Protein AF-A0AAN9C8C0-F1 (afdb_monomer)

Radius of gyration: 36.4 Å; Cα contacts (8 Å, |Δi|>4): 124; chains: 1; bounding box: 94×100×74 Å

Solvent-accessible surface area (backbone atoms only — not comparable to full-atom values): 17270 Å² total; per-residue (Å²): 140,75,78,68,64,61,56,54,54,48,47,64,54,40,58,66,45,41,55,54,50,49,50,50,50,52,45,53,46,45,54,61,72,62,58,72,71,83,71,73,59,52,40,58,89,50,29,62,59,52,52,49,47,66,55,47,50,58,24,52,51,46,25,51,51,45,53,69,66,37,66,63,60,59,50,56,80,75,48,92,83,69,59,71,70,59,53,52,52,54,51,51,51,51,48,51,54,18,47,52,58,18,49,50,50,53,33,50,52,25,53,71,4,59,62,51,25,47,64,70,59,57,48,81,89,50,59,45,76,71,29,67,86,62,34,90,79,65,50,77,67,53,52,50,52,48,51,52,39,23,52,52,24,31,54,52,21,54,53,49,53,51,49,54,50,52,51,51,52,51,51,53,48,51,48,53,69,77,63,67,49,72,63,64,52,52,50,47,50,54,47,46,53,53,47,52,54,49,49,51,52,51,51,50,50,55,50,52,52,52,49,50,54,54,50,48,53,52,51,51,54,51,51,56,53,49,52,57,51,58,58,52,54,54,54,57,56,57,58,54,61,70,64,60,80,76,70,94,80,90,85,80,91,84,89,82,81,89,82,90,81,91,81,82,88,76,82,74,79,84,84,72,81,82,82,83,80,87,76,86,78,83,82,80,84,80,85,82,88,80,132

Mean predicted aligned error: 14.3 Å

Sequence (291 aa):
MPSYITIDYLKELFVPAGSAFVAFLLWIIFQYVFKLDFQCPCDPGKNTRVCVVYMICPAISLFIVVMIADKHIRRIFCSNGTGIKCKRMILLMAIIKALSVACLWTIAVLTDGDWYACLKTTNYSLPPYEQSFCKMIKTPAEEADIRTKKSLSRDFAILFLFGVSVIWTFFSAIRQYHCMRPLVYQYNKILLEKTDLYITKELKKLAEDKAKTRGQEQIDNVKLFLEKHIDGETQQQSEGVQAASHHANPEQLDPSSDTISLENFGETADDRPLLDTHTKKKKKKKTMTFI

Nearest PDB structures (foldseek):
  8rmm-assembly1_C  TM=7.265E-01  e=5.614E-05  Homo sapiens

InterPro domains:
  IPR029569 Calcium homeostasis modulator family [P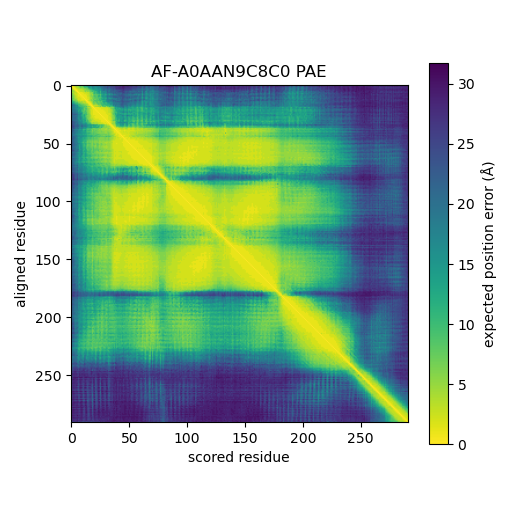F14798] (31-208)
  IPR029569 Calcium homeostasis modulator family [PTHR32261] (35-240)

Foldseek 3Di:
DPVPVVVVVVVVVCVVVVVVVVVVVVVVCCCVVVVPPPDQQLALVCRVVSLCCQLVVVLVVQLVVLLVPDPVNVCLVVDPPDDPVVSVLSVVLSNLVSNLRSLVSNLVVLQQLLSQLSVVQRDNVDGSQPRLSNPPDHDPVSVVVSVVSSVVSNVVSVVSNVVSVVVNVVSVVVCCVPVPPPVVVVVVVVVVVVVVVVVVVVVVVVVVVVVVVVVVVVVVVVVVVVVVVVVVVVVVVVVVVVVPPPDDDDDDDDDDDDDDDPDDPDDDDDPDDDPDDDDDDDDDDDDDDDD

Structure (mmCIF, N/CA/C/O backbone):
data_AF-A0AAN9C8C0-F1
#
_entry.id   AF-A0AAN9C8C0-F1
#
loop_
_atom_site.group_PDB
_atom_site.id
_atom_site.type_symbol
_atom_site.label_atom_id
_atom_site.label_alt_id
_atom_site.label_comp_id
_atom_site.label_asym_id
_atom_site.label_entity_id
_atom_site.label_seq_id
_atom_site.pdbx_PDB_ins_code
_atom_site.Cartn_x
_atom_site.Cartn_y
_atom_site.Cartn_z
_atom_site.occupancy
_atom_site.B_iso_or_equiv
_atom_site.auth_seq_id
_atom_site.auth_comp_id
_atom_site.auth_asym_id
_atom_site.auth_atom_id
_atom_site.pdbx_PDB_model_num
ATOM 1 N N . MET A 1 1 ? 15.819 -17.331 39.468 1.00 54.72 1 MET A N 1
ATOM 2 C CA . MET A 1 1 ? 14.663 -16.544 38.983 1.00 54.72 1 MET A CA 1
ATOM 3 C C . MET A 1 1 ? 15.175 -15.226 38.407 1.00 54.72 1 MET A C 1
ATOM 5 O O . MET A 1 1 ? 15.628 -14.403 39.189 1.00 54.72 1 MET A O 1
ATOM 9 N N . PRO A 1 2 ? 15.280 -15.100 37.068 1.00 52.72 2 PRO A N 1
ATOM 10 C CA . PRO A 1 2 ? 14.774 -13.894 36.388 1.00 52.72 2 PRO A CA 1
ATOM 11 C C . PRO A 1 2 ? 14.270 -14.145 34.941 1.00 52.72 2 PRO A C 1
ATOM 13 O O . PRO A 1 2 ? 14.328 -13.256 34.100 1.00 52.72 2 PRO A O 1
ATOM 16 N N . SER A 1 3 ? 13.774 -15.342 34.612 1.00 50.44 3 SER A N 1
ATOM 17 C CA . SER A 1 3 ? 13.438 -15.708 33.219 1.00 50.44 3 SER A CA 1
ATOM 18 C C . SER A 1 3 ? 12.091 -15.175 32.703 1.00 50.44 3 SER A C 1
ATOM 20 O O . SER A 1 3 ? 11.825 -15.256 31.509 1.00 50.44 3 SER A O 1
ATOM 22 N N . TYR A 1 4 ? 11.229 -14.644 33.577 1.00 49.59 4 TYR A N 1
ATOM 23 C CA . TYR A 1 4 ? 9.891 -14.168 33.190 1.00 49.59 4 TYR A CA 1
ATOM 24 C C . TYR A 1 4 ? 9.881 -12.716 32.695 1.00 49.59 4 TYR A C 1
ATOM 26 O O . TYR A 1 4 ? 9.023 -12.350 31.900 1.00 49.59 4 TYR A O 1
ATOM 34 N N . ILE A 1 5 ? 10.864 -11.900 33.091 1.00 53.53 5 ILE A N 1
ATOM 35 C CA . ILE A 1 5 ? 10.899 -10.474 32.733 1.00 53.53 5 ILE A CA 1
ATOM 36 C C . ILE A 1 5 ? 11.230 -10.297 31.241 1.00 53.53 5 ILE A C 1
ATOM 38 O O . ILE A 1 5 ? 10.642 -9.456 30.572 1.00 53.53 5 ILE A O 1
ATOM 42 N N . THR A 1 6 ? 12.109 -11.123 30.671 1.00 53.47 6 THR A N 1
ATOM 43 C CA . THR A 1 6 ? 12.536 -10.995 29.266 1.00 53.47 6 THR A CA 1
ATOM 44 C C . THR A 1 6 ? 11.453 -11.362 28.248 1.00 53.47 6 THR A C 1
ATOM 46 O O . THR A 1 6 ? 11.430 -10.775 27.167 1.00 53.47 6 THR A O 1
ATOM 49 N N . ILE A 1 7 ? 10.531 -12.275 28.575 1.00 55.78 7 ILE A N 1
ATOM 50 C CA . ILE A 1 7 ? 9.457 -12.702 27.657 1.00 55.78 7 ILE A CA 1
ATOM 51 C C . ILE A 1 7 ? 8.377 -11.621 27.512 1.00 55.78 7 ILE A C 1
ATOM 53 O O . ILE A 1 7 ? 7.872 -11.412 26.407 1.00 55.78 7 ILE A O 1
ATOM 57 N N . ASP A 1 8 ? 8.058 -10.896 28.585 1.00 55.25 8 ASP A N 1
ATOM 58 C CA . ASP A 1 8 ? 7.067 -9.816 28.534 1.00 55.25 8 ASP A CA 1
ATOM 59 C C . ASP A 1 8 ? 7.590 -8.592 27.767 1.00 55.25 8 ASP A C 1
ATOM 61 O O . ASP A 1 8 ? 6.852 -8.018 26.965 1.00 55.25 8 ASP A O 1
ATOM 65 N N . TYR A 1 9 ? 8.884 -8.265 27.886 1.00 52.22 9 TYR A N 1
ATOM 66 C CA . TYR A 1 9 ? 9.517 -7.245 27.037 1.00 52.22 9 TYR A CA 1
ATOM 67 C C . TYR A 1 9 ? 9.561 -7.659 25.563 1.00 52.22 9 TYR A C 1
ATOM 69 O O . TYR A 1 9 ? 9.321 -6.831 24.684 1.00 52.22 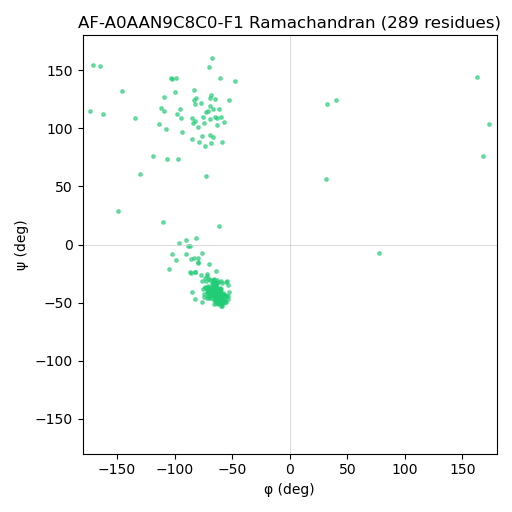9 TYR A O 1
ATOM 77 N N . LEU A 1 10 ? 9.822 -8.940 25.274 1.00 46.50 10 LEU A N 1
ATOM 78 C CA . LEU A 1 10 ? 9.765 -9.448 23.904 1.00 46.50 10 LEU A CA 1
ATOM 79 C C . LEU A 1 10 ? 8.346 -9.327 23.340 1.00 46.50 10 LEU A C 1
ATOM 81 O O . LEU A 1 10 ? 8.180 -8.818 22.238 1.00 46.50 10 LEU A O 1
ATOM 85 N N . LYS A 1 11 ? 7.310 -9.706 24.095 1.00 50.91 11 LYS A N 1
ATOM 86 C CA . LYS A 1 11 ? 5.914 -9.520 23.670 1.00 50.91 11 LYS A CA 1
ATOM 87 C C . LYS A 1 11 ? 5.562 -8.048 23.463 1.00 50.91 11 LYS A C 1
ATOM 89 O O . LYS A 1 11 ? 4.934 -7.743 22.457 1.00 50.91 11 LYS A O 1
ATOM 94 N N . GLU A 1 12 ? 5.998 -7.129 24.321 1.00 53.19 12 GLU A N 1
ATOM 95 C CA . GLU A 1 12 ? 5.763 -5.692 24.105 1.00 53.19 12 GLU A CA 1
ATOM 96 C C . GLU A 1 12 ? 6.506 -5.123 22.886 1.00 53.19 12 GLU A C 1
ATOM 98 O O . GLU A 1 12 ? 5.980 -4.224 22.231 1.00 53.19 12 GLU A O 1
ATOM 103 N N . LEU A 1 13 ? 7.677 -5.657 22.515 1.00 51.12 13 LEU A N 1
ATOM 104 C CA . LEU A 1 13 ? 8.332 -5.312 21.244 1.00 51.12 13 LEU A CA 1
ATOM 105 C C . LEU A 1 13 ? 7.626 -5.950 20.036 1.00 51.12 13 LEU A C 1
ATOM 107 O O . LEU A 1 13 ? 7.504 -5.321 18.981 1.00 51.12 13 LEU A O 1
ATOM 111 N N . PHE A 1 14 ? 7.133 -7.180 20.188 1.00 46.28 14 PHE A N 1
ATOM 112 C CA . PHE A 1 14 ? 6.454 -7.941 19.140 1.00 46.28 14 PHE A CA 1
ATOM 113 C C . PHE A 1 14 ? 4.971 -7.605 18.980 1.00 46.28 14 PHE A C 1
ATOM 115 O O . PHE A 1 14 ? 4.392 -7.980 17.974 1.00 46.28 14 PHE A O 1
ATOM 122 N N . VAL A 1 15 ? 4.320 -6.872 19.878 1.00 54.91 15 VAL A N 1
ATOM 123 C CA . VAL A 1 15 ? 2.931 -6.431 19.658 1.00 54.91 15 VAL A CA 1
ATOM 124 C C . VAL A 1 15 ? 2.866 -5.328 18.579 1.00 54.91 15 VAL A C 1
ATOM 126 O O . VAL A 1 15 ? 2.086 -5.462 17.632 1.00 54.91 15 VAL A O 1
ATOM 129 N N . PRO A 1 16 ? 3.723 -4.286 18.604 1.00 52.28 16 PRO A N 1
ATOM 130 C CA . PRO A 1 16 ? 3.866 -3.345 17.495 1.00 52.28 16 PRO A CA 1
ATOM 131 C C . PRO A 1 16 ? 4.544 -3.979 16.273 1.00 52.28 16 PRO A C 1
ATOM 133 O O . PRO A 1 16 ? 4.048 -3.818 15.154 1.00 52.28 16 PRO A O 1
ATOM 136 N N . ALA A 1 17 ? 5.646 -4.718 16.472 1.00 47.38 17 ALA A N 1
ATOM 137 C CA . ALA A 1 17 ? 6.398 -5.336 15.377 1.00 47.38 17 ALA A CA 1
ATOM 138 C C . ALA A 1 17 ? 5.656 -6.518 14.741 1.00 47.38 17 ALA A C 1
ATOM 140 O O . ALA A 1 17 ? 5.806 -6.760 13.553 1.00 47.38 17 ALA A O 1
ATOM 141 N N . GLY A 1 18 ? 4.785 -7.196 15.482 1.00 56.44 18 GLY A N 1
ATOM 142 C CA . GLY A 1 18 ? 3.937 -8.286 15.010 1.00 56.44 18 GLY A CA 1
ATOM 143 C C . GLY A 1 18 ? 2.912 -7.807 13.999 1.00 56.44 18 GLY A C 1
ATOM 144 O O . GLY A 1 18 ? 2.647 -8.517 13.044 1.00 56.44 18 GLY A O 1
ATOM 145 N N . SER A 1 19 ? 2.417 -6.570 14.107 1.00 64.81 19 SER A N 1
ATOM 146 C CA . SER A 1 19 ? 1.574 -5.996 13.049 1.00 64.81 19 SER A CA 1
ATOM 147 C C . SER A 1 19 ? 2.345 -5.785 11.741 1.00 64.81 19 SER A C 1
ATOM 149 O O . SER A 1 19 ? 1.815 -6.051 10.666 1.00 64.81 19 SER A O 1
ATOM 151 N N . ALA A 1 20 ? 3.610 -5.362 11.824 1.00 63.31 20 ALA A N 1
ATOM 152 C CA . ALA A 1 20 ? 4.470 -5.165 10.661 1.00 63.31 20 ALA A CA 1
ATOM 153 C C . ALA A 1 20 ? 4.962 -6.500 10.086 1.00 63.31 20 ALA A C 1
ATOM 155 O O . ALA A 1 20 ? 4.997 -6.665 8.874 1.00 63.31 20 ALA A O 1
ATOM 156 N N . PHE A 1 21 ? 5.282 -7.466 10.945 1.00 68.75 21 PHE A N 1
ATOM 157 C CA . PHE A 1 21 ? 5.689 -8.814 10.572 1.00 68.75 21 PHE A CA 1
ATOM 158 C C . PHE A 1 21 ? 4.532 -9.599 9.956 1.00 68.75 21 PHE A C 1
ATOM 160 O O . PHE A 1 21 ? 4.712 -10.224 8.921 1.00 68.75 21 PHE A O 1
ATOM 167 N N . VAL A 1 22 ? 3.325 -9.509 10.520 1.00 70.00 22 VAL A N 1
ATOM 168 C CA . VAL A 1 22 ? 2.112 -10.081 9.922 1.00 70.00 22 VAL A CA 1
ATOM 169 C C . VAL A 1 22 ? 1.790 -9.379 8.608 1.00 70.00 22 VAL A C 1
ATOM 171 O O . VAL A 1 22 ? 1.470 -10.060 7.647 1.00 70.00 22 VAL A O 1
ATOM 174 N N . ALA A 1 23 ? 1.939 -8.054 8.505 1.00 67.56 23 ALA A N 1
ATOM 175 C CA . ALA A 1 23 ? 1.782 -7.356 7.228 1.00 67.56 23 ALA A CA 1
ATOM 176 C C . ALA A 1 23 ? 2.833 -7.791 6.190 1.00 67.56 23 ALA A C 1
ATOM 178 O O . ALA A 1 23 ? 2.491 -7.969 5.029 1.00 67.56 23 ALA A O 1
ATOM 179 N N . PHE A 1 24 ? 4.084 -8.014 6.600 1.00 74.25 24 PHE A N 1
ATOM 180 C CA . PHE A 1 24 ? 5.163 -8.509 5.743 1.00 74.25 24 PHE A CA 1
ATOM 181 C C . PHE A 1 24 ? 4.970 -9.977 5.332 1.00 74.25 24 PHE A C 1
ATOM 183 O O . PHE A 1 24 ? 5.214 -10.343 4.188 1.00 74.25 24 PHE A O 1
ATOM 190 N N . LEU A 1 25 ? 4.482 -10.830 6.231 1.00 74.81 25 LEU A N 1
ATOM 191 C CA . LEU A 1 25 ? 4.126 -12.207 5.901 1.00 74.81 25 LEU A CA 1
ATOM 192 C C . LEU A 1 25 ? 2.905 -12.255 4.988 1.00 74.81 25 LEU A C 1
ATOM 194 O O . LEU A 1 25 ? 2.946 -12.939 3.977 1.00 74.81 25 LEU A O 1
ATOM 198 N N . LEU A 1 26 ? 1.852 -11.492 5.291 1.00 74.38 26 LEU A N 1
ATOM 199 C CA . LEU A 1 26 ? 0.696 -11.337 4.408 1.00 74.38 26 LEU A CA 1
ATOM 200 C C . LEU A 1 26 ? 1.112 -10.775 3.051 1.00 74.38 26 LEU A C 1
ATOM 202 O O . LEU A 1 26 ? 0.536 -11.167 2.051 1.00 74.38 26 LEU A O 1
ATOM 206 N N . TRP A 1 27 ? 2.127 -9.914 3.003 1.00 74.69 27 TRP A N 1
ATOM 207 C CA . TRP A 1 27 ? 2.713 -9.412 1.767 1.00 74.69 27 TRP A CA 1
ATOM 208 C C . TRP A 1 27 ? 3.416 -10.493 0.952 1.00 74.69 27 TRP A C 1
ATOM 210 O O . TRP A 1 27 ? 3.142 -10.630 -0.235 1.00 74.69 27 TRP A O 1
ATOM 220 N N . ILE A 1 28 ? 4.308 -11.268 1.576 1.00 74.50 28 ILE A N 1
ATOM 221 C CA . ILE A 1 28 ? 4.984 -12.392 0.915 1.00 74.50 28 ILE A CA 1
ATOM 222 C C . ILE A 1 28 ? 3.951 -13.406 0.435 1.00 74.50 28 ILE A C 1
ATOM 224 O O . ILE A 1 28 ? 4.017 -13.860 -0.702 1.00 74.50 28 ILE A O 1
ATOM 228 N N . ILE A 1 29 ? 2.970 -13.721 1.280 1.00 77.06 29 ILE A N 1
ATOM 229 C CA . ILE A 1 29 ? 1.860 -14.604 0.937 1.00 77.06 29 ILE A CA 1
ATOM 230 C C . ILE A 1 29 ? 1.057 -13.996 -0.207 1.00 77.06 29 ILE A C 1
ATOM 232 O O . ILE A 1 29 ? 0.719 -14.721 -1.120 1.00 77.06 29 ILE A O 1
ATOM 236 N N . PHE A 1 30 ? 0.791 -12.692 -0.228 1.00 71.94 30 PHE A N 1
ATOM 237 C CA . PHE A 1 30 ? 0.089 -12.041 -1.332 1.00 71.94 30 PHE A CA 1
ATOM 238 C C . PHE A 1 30 ? 0.885 -12.166 -2.638 1.00 71.94 30 PHE A C 1
ATOM 240 O O . PHE A 1 30 ? 0.358 -12.669 -3.622 1.00 71.94 30 PHE A O 1
ATOM 247 N N . GLN A 1 31 ? 2.170 -11.812 -2.641 1.00 72.12 31 GLN A N 1
ATOM 248 C CA . GLN A 1 31 ? 3.037 -11.969 -3.815 1.00 72.12 31 GLN A CA 1
ATOM 249 C C 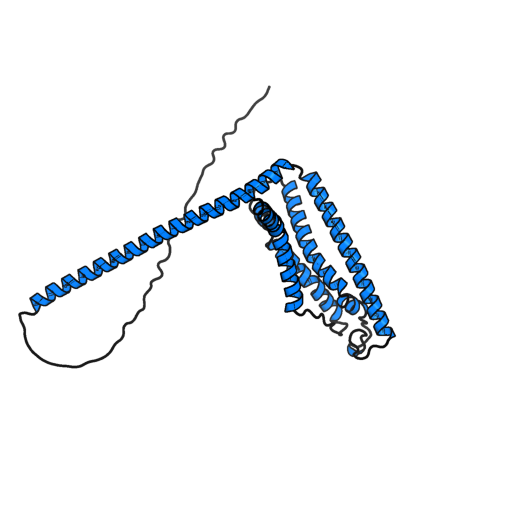. GLN A 1 31 ? 3.068 -13.422 -4.316 1.00 72.12 31 GLN A C 1
ATOM 251 O O . GLN A 1 31 ? 2.941 -13.682 -5.511 1.00 72.12 31 GLN A O 1
ATOM 256 N N . TYR A 1 32 ? 3.172 -14.376 -3.389 1.00 75.31 32 TYR A N 1
ATOM 257 C CA . TYR A 1 32 ? 3.257 -15.800 -3.695 1.00 75.31 32 TYR A CA 1
ATOM 258 C C . TYR A 1 32 ? 1.918 -16.409 -4.145 1.00 75.31 32 TYR A C 1
ATOM 260 O O . TYR A 1 32 ? 1.868 -17.145 -5.127 1.00 75.31 32 TYR A O 1
ATOM 268 N N . VAL A 1 33 ? 0.824 -16.102 -3.443 1.00 63.72 33 VAL A N 1
ATOM 269 C CA . VAL A 1 33 ? -0.528 -16.632 -3.690 1.00 63.72 33 VAL A CA 1
ATOM 270 C C . VAL A 1 33 ? -1.102 -16.054 -4.965 1.00 63.72 33 VAL A C 1
ATOM 272 O O . VAL A 1 33 ? -1.693 -16.791 -5.750 1.00 63.72 33 VAL A O 1
ATOM 275 N N . PHE A 1 34 ? -0.918 -14.754 -5.195 1.00 60.03 34 PHE A N 1
ATOM 276 C CA . PHE A 1 34 ? -1.437 -14.143 -6.406 1.00 60.03 34 PHE A CA 1
ATOM 277 C C . PHE A 1 34 ? -0.601 -14.469 -7.634 1.00 60.03 34 PHE A C 1
ATOM 279 O O . PHE A 1 34 ? -1.073 -14.131 -8.717 1.00 60.03 34 PHE A O 1
ATOM 286 N N . LYS A 1 35 ? 0.574 -15.121 -7.479 1.00 61.47 35 LYS A N 1
ATOM 287 C CA . LYS A 1 35 ? 1.543 -15.382 -8.557 1.00 61.47 35 LYS A CA 1
ATOM 288 C C . LYS A 1 35 ? 1.467 -14.250 -9.567 1.00 61.47 35 LYS A C 1
ATOM 290 O O . LYS A 1 35 ? 1.097 -14.467 -10.721 1.00 61.47 35 LYS A O 1
ATOM 295 N N . LEU A 1 36 ? 1.662 -13.021 -9.078 1.00 69.12 36 LEU A N 1
ATOM 296 C CA . LEU A 1 36 ? 1.621 -11.817 -9.903 1.00 69.12 36 LEU A CA 1
ATOM 297 C C . LEU A 1 36 ? 2.895 -11.809 -10.754 1.00 69.12 36 LEU A C 1
ATOM 299 O O . LEU A 1 36 ? 3.713 -10.902 -10.682 1.00 69.12 36 LEU A O 1
ATOM 303 N N . ASP A 1 37 ? 3.068 -12.862 -11.549 1.00 78.06 37 ASP A N 1
ATOM 304 C CA . ASP A 1 37 ? 4.007 -12.947 -12.637 1.00 78.06 37 ASP A CA 1
ATOM 305 C C . ASP A 1 37 ? 3.493 -11.933 -13.642 1.00 78.06 37 ASP A C 1
ATOM 307 O O . ASP A 1 37 ? 2.578 -12.183 -14.433 1.00 78.06 37 ASP A O 1
ATOM 311 N N . PHE A 1 38 ? 4.016 -10.721 -13.519 1.00 85.62 38 PHE A N 1
ATOM 312 C CA . PHE A 1 38 ? 3.730 -9.655 -14.446 1.00 85.62 38 PHE A CA 1
ATOM 313 C C . PHE A 1 38 ? 4.124 -10.126 -15.849 1.00 85.62 38 PHE A C 1
ATOM 315 O O . PHE A 1 38 ? 5.302 -10.207 -16.197 1.00 85.62 38 PHE A O 1
ATOM 322 N N . GLN A 1 39 ? 3.122 -10.444 -16.664 1.00 89.81 39 GLN A N 1
ATOM 323 C CA . GLN A 1 39 ? 3.312 -10.749 -18.072 1.00 89.81 39 GLN A CA 1
ATOM 324 C C . GLN A 1 39 ? 3.067 -9.479 -18.875 1.00 89.81 39 GLN A C 1
ATOM 326 O O . GLN A 1 39 ? 1.965 -8.931 -18.881 1.00 89.81 39 GLN A O 1
ATOM 331 N N . CYS A 1 40 ? 4.116 -9.012 -19.547 1.00 91.00 40 CYS A N 1
ATOM 332 C CA . CYS A 1 40 ? 4.046 -7.859 -20.431 1.00 91.00 40 CYS A CA 1
ATOM 333 C C . CYS A 1 40 ? 3.051 -8.160 -21.567 1.00 91.00 40 CYS A C 1
ATOM 335 O O . CYS A 1 40 ? 3.298 -9.081 -22.351 1.00 91.00 40 CYS A O 1
ATOM 337 N N . PRO A 1 41 ? 1.930 -7.428 -21.690 1.00 89.00 41 PRO A N 1
ATOM 338 C CA . PRO A 1 41 ? 1.056 -7.576 -22.835 1.00 89.00 41 PRO A CA 1
ATOM 339 C C . PRO A 1 41 ? 1.769 -6.898 -23.996 1.00 89.00 41 PRO A C 1
ATOM 341 O O . PRO A 1 41 ? 1.825 -5.676 -24.082 1.00 89.00 41 PRO A O 1
ATOM 344 N N . CYS A 1 42 ? 2.333 -7.708 -24.877 1.00 90.62 42 CYS A N 1
ATOM 345 C CA . CYS A 1 42 ? 3.153 -7.332 -26.030 1.00 90.62 42 CYS A CA 1
ATOM 346 C C . CYS A 1 42 ? 2.426 -6.468 -27.075 1.00 90.62 42 CYS A C 1
ATOM 348 O O . CYS A 1 42 ? 2.848 -6.378 -28.215 1.00 90.62 42 CYS A O 1
ATOM 350 N N . ASP A 1 43 ? 1.287 -5.882 -26.729 1.00 92.31 43 ASP A N 1
ATOM 351 C CA . ASP A 1 43 ? 0.479 -5.011 -27.559 1.00 92.31 43 ASP A CA 1
ATOM 352 C C . ASP A 1 43 ? 0.816 -3.556 -27.194 1.00 92.31 43 ASP A C 1
ATOM 354 O O . ASP A 1 43 ? 0.492 -3.117 -26.082 1.00 92.31 43 ASP A O 1
ATOM 358 N N . PRO A 1 44 ? 1.445 -2.781 -28.097 1.00 87.81 44 PRO A N 1
ATOM 359 C CA . PRO A 1 44 ? 1.900 -1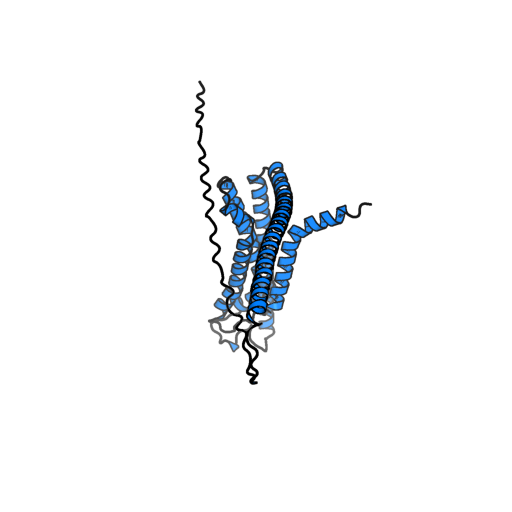.430 -27.784 1.00 87.81 44 PRO A CA 1
ATOM 360 C C . PRO A 1 44 ? 0.744 -0.509 -27.366 1.00 87.81 44 PRO A C 1
ATOM 362 O O . PRO A 1 44 ? 0.928 0.352 -26.507 1.00 87.81 44 PRO A O 1
ATOM 365 N N . GLY A 1 45 ? -0.468 -0.726 -27.892 1.00 88.44 45 GLY A N 1
ATOM 366 C CA . GLY A 1 45 ? -1.645 0.070 -27.535 1.00 88.44 45 GLY A CA 1
ATOM 367 C C . GLY A 1 45 ? -2.177 -0.214 -26.127 1.00 88.44 45 GLY A C 1
ATOM 368 O O . GLY A 1 45 ? -2.805 0.649 -25.513 1.00 88.44 45 GLY A O 1
ATOM 369 N N . LYS A 1 46 ? -1.917 -1.410 -25.584 1.00 90.81 46 LYS A N 1
ATOM 370 C CA . LYS A 1 46 ? -2.404 -1.828 -24.258 1.00 90.81 46 LYS A CA 1
ATOM 371 C C . LYS A 1 46 ? -1.322 -1.810 -23.189 1.00 90.81 46 LYS A C 1
ATOM 373 O O . LYS A 1 46 ? -1.663 -1.715 -22.008 1.00 90.81 46 LYS A O 1
ATOM 378 N N . ASN A 1 47 ? -0.049 -1.860 -23.578 1.00 91.94 47 ASN A N 1
ATOM 379 C CA . ASN A 1 47 ? 1.044 -2.061 -22.640 1.00 91.94 47 ASN A CA 1
ATOM 380 C C . ASN A 1 47 ? 1.125 -0.972 -21.572 1.00 91.94 47 ASN A C 1
ATOM 382 O O . ASN A 1 47 ? 1.091 -1.264 -20.378 1.00 91.94 47 ASN A O 1
ATOM 386 N N . THR A 1 48 ? 1.094 0.295 -21.985 1.00 92.19 48 THR A N 1
ATOM 387 C CA . THR A 1 48 ? 1.126 1.428 -21.052 1.00 92.19 48 THR A CA 1
ATOM 388 C C . THR A 1 48 ? -0.020 1.367 -20.044 1.00 92.19 48 THR A C 1
ATOM 390 O O . THR A 1 48 ? 0.199 1.556 -18.850 1.00 92.19 48 THR A O 1
ATOM 393 N N . ARG A 1 49 ? -1.242 1.039 -20.487 1.00 94.25 49 ARG A N 1
ATOM 394 C CA . ARG A 1 49 ? -2.404 0.947 -19.593 1.00 94.25 49 ARG A CA 1
ATOM 395 C C . ARG A 1 49 ? -2.244 -0.185 -18.582 1.00 94.25 49 ARG A C 1
ATOM 397 O O . ARG A 1 49 ? -2.493 0.035 -17.400 1.00 94.25 49 ARG A O 1
ATOM 404 N N . VAL A 1 50 ? -1.834 -1.373 -19.024 1.00 93.44 50 VAL A N 1
ATOM 405 C CA . VAL A 1 50 ? -1.659 -2.528 -18.131 1.00 93.44 50 VAL A CA 1
ATOM 406 C C . VAL A 1 50 ? -0.518 -2.286 -17.147 1.00 93.44 50 VAL A C 1
ATOM 408 O O . VAL A 1 50 ? -0.707 -2.502 -15.953 1.00 93.44 50 VAL A O 1
ATOM 411 N N . CYS A 1 51 ? 0.608 -1.734 -17.606 1.00 93.88 51 CYS A N 1
ATOM 412 C CA . CYS A 1 51 ? 1.710 -1.310 -16.747 1.00 93.88 51 CYS A CA 1
ATOM 413 C C . CYS A 1 51 ? 1.232 -0.321 -15.672 1.00 93.88 51 CYS A C 1
ATOM 415 O O . CYS A 1 51 ? 1.499 -0.512 -14.487 1.00 93.88 51 CYS A O 1
ATOM 417 N N . VAL A 1 52 ? 0.499 0.725 -16.057 1.00 94.88 52 VAL A N 1
ATOM 418 C CA . VAL A 1 52 ? -0.000 1.735 -15.113 1.00 94.88 52 VAL A CA 1
ATOM 419 C C . VAL A 1 52 ? -0.970 1.121 -14.102 1.00 94.88 52 VAL A C 1
ATOM 421 O O . VAL A 1 52 ? -0.841 1.382 -12.909 1.00 94.88 52 VAL A O 1
ATOM 424 N N . VAL A 1 53 ? -1.906 0.277 -14.544 1.00 94.75 53 VAL A N 1
ATOM 425 C CA . VAL A 1 53 ? -2.871 -0.382 -13.648 1.00 94.75 53 VAL A CA 1
ATOM 426 C C . VAL A 1 53 ? -2.164 -1.319 -12.669 1.00 94.75 53 VAL A C 1
ATOM 428 O O . VAL A 1 53 ? -2.449 -1.256 -11.475 1.00 94.75 53 VAL A O 1
ATOM 431 N N . TYR A 1 54 ? -1.215 -2.129 -13.145 1.00 92.62 54 TYR A N 1
ATOM 432 C CA . TYR A 1 54 ? -0.426 -3.039 -12.311 1.00 92.62 54 TYR A CA 1
ATOM 433 C C . TYR A 1 54 ? 0.386 -2.295 -11.242 1.00 92.62 54 TYR A C 1
ATOM 435 O O . TYR A 1 54 ? 0.491 -2.738 -10.102 1.00 92.62 54 TYR A O 1
ATOM 443 N N . MET A 1 55 ? 0.919 -1.122 -11.586 1.00 93.38 55 MET A N 1
ATOM 444 C CA . MET A 1 55 ? 1.698 -0.304 -10.662 1.00 93.38 55 MET A CA 1
ATOM 445 C C . MET A 1 55 ? 0.815 0.426 -9.640 1.00 93.38 55 MET A C 1
ATOM 447 O O . MET A 1 55 ? 1.071 0.388 -8.438 1.00 93.38 55 MET A O 1
ATOM 451 N N . ILE A 1 56 ? -0.230 1.107 -10.117 1.00 93.69 56 ILE A N 1
ATOM 452 C CA . ILE A 1 56 ? -1.012 2.053 -9.314 1.00 93.69 56 ILE A CA 1
ATOM 453 C C . ILE A 1 56 ? -2.102 1.349 -8.500 1.00 93.69 56 ILE A C 1
ATOM 455 O O . ILE A 1 56 ? -2.319 1.708 -7.344 1.00 93.69 56 ILE A O 1
ATOM 459 N N . CYS A 1 57 ? -2.802 0.363 -9.067 1.00 93.38 57 CYS A N 1
ATOM 460 C CA . CYS A 1 57 ? -3.978 -0.227 -8.420 1.00 93.38 57 CYS A CA 1
ATOM 461 C C . CYS A 1 57 ? -3.641 -0.922 -7.085 1.00 93.38 57 CYS A C 1
ATOM 463 O O . CYS A 1 57 ? -4.307 -0.626 -6.084 1.00 93.38 57 CYS A O 1
ATOM 465 N N . PRO A 1 58 ? -2.585 -1.756 -6.988 1.00 90.69 58 PRO A N 1
ATOM 466 C CA . PRO A 1 58 ? -2.207 -2.354 -5.711 1.00 90.69 58 PRO A CA 1
ATOM 467 C C . PRO A 1 58 ? -1.703 -1.304 -4.715 1.00 90.69 58 PRO A C 1
ATOM 469 O O . PRO A 1 58 ? -2.091 -1.343 -3.550 1.00 90.69 58 PRO A O 1
ATOM 472 N N . ALA A 1 59 ? -0.933 -0.305 -5.167 1.00 91.94 59 ALA A N 1
ATOM 473 C CA . ALA A 1 59 ? -0.481 0.795 -4.313 1.00 91.94 59 ALA A CA 1
ATOM 474 C C . ALA A 1 59 ? -1.658 1.574 -3.693 1.00 91.94 59 ALA A C 1
ATOM 476 O O . ALA A 1 59 ? -1.675 1.806 -2.482 1.00 91.94 59 ALA A O 1
ATOM 477 N N . ILE A 1 60 ? -2.674 1.931 -4.492 1.00 94.50 60 ILE A N 1
ATOM 478 C CA . ILE A 1 60 ? -3.897 2.594 -4.006 1.00 94.50 60 ILE A CA 1
ATOM 479 C C . ILE A 1 60 ? -4.670 1.677 -3.053 1.00 94.50 60 ILE A C 1
ATOM 481 O O . ILE A 1 60 ? -5.124 2.127 -2.002 1.00 94.50 60 ILE A O 1
ATOM 485 N N . SER A 1 61 ? -4.801 0.393 -3.386 1.00 89.00 61 SER A N 1
ATOM 486 C CA . SER A 1 61 ? -5.522 -0.574 -2.551 1.00 89.00 61 SER A CA 1
ATOM 487 C C . SER A 1 61 ? -4.879 -0.704 -1.168 1.00 89.00 61 SER A C 1
ATOM 489 O O . SER A 1 61 ? -5.564 -0.604 -0.152 1.00 89.00 61 SER A O 1
ATOM 491 N N . LEU A 1 62 ? -3.550 -0.829 -1.111 1.00 87.69 62 LEU A N 1
ATOM 492 C CA . LEU A 1 62 ? -2.787 -0.867 0.138 1.00 87.69 62 LEU A CA 1
ATOM 493 C C . LEU A 1 62 ? -2.924 0.434 0.925 1.00 87.69 62 LEU A C 1
ATOM 495 O O . LEU A 1 62 ? -3.134 0.397 2.137 1.00 87.69 62 LEU A O 1
ATOM 499 N N . PHE A 1 63 ? -2.853 1.578 0.242 1.00 91.19 63 PHE A N 1
ATOM 500 C CA . PHE A 1 63 ? -3.068 2.878 0.863 1.00 91.19 63 PHE A CA 1
ATOM 501 C C . PHE A 1 63 ? -4.439 2.942 1.555 1.00 91.19 63 PHE A C 1
ATOM 503 O O . PHE A 1 63 ? -4.515 3.284 2.736 1.00 91.19 63 PHE A O 1
ATOM 510 N N . ILE A 1 64 ? -5.512 2.551 0.860 1.00 89.62 64 ILE A N 1
ATOM 511 C CA . ILE A 1 64 ? -6.879 2.540 1.400 1.00 89.62 64 ILE A CA 1
ATOM 512 C C . ILE A 1 64 ? -6.989 1.570 2.584 1.00 89.62 64 ILE A C 1
ATOM 514 O O . ILE A 1 64 ? -7.508 1.949 3.634 1.00 89.62 64 ILE A O 1
ATOM 518 N N . VAL A 1 65 ? -6.471 0.345 2.457 1.00 86.62 65 VAL A N 1
ATOM 519 C CA . VAL A 1 65 ? -6.524 -0.666 3.527 1.00 86.62 65 VAL A CA 1
ATOM 520 C C . VAL A 1 65 ? -5.803 -0.179 4.783 1.00 86.62 65 VAL A C 1
ATOM 522 O O . VAL A 1 65 ? -6.361 -0.264 5.877 1.00 86.62 65 VAL A O 1
ATOM 525 N N . VAL A 1 66 ? -4.598 0.382 4.650 1.00 86.88 66 VAL A N 1
ATOM 526 C CA . VAL A 1 66 ? -3.838 0.912 5.794 1.00 86.88 66 VAL A CA 1
ATOM 527 C C . VAL A 1 66 ? -4.558 2.105 6.426 1.00 86.88 66 VAL A C 1
ATOM 529 O O . VAL A 1 66 ? -4.645 2.178 7.653 1.00 86.88 66 VAL A O 1
ATOM 532 N N . MET A 1 67 ? -5.132 2.999 5.614 1.00 87.12 67 MET A N 1
ATOM 533 C CA . MET A 1 67 ? -5.935 4.126 6.101 1.00 87.12 67 MET A CA 1
ATOM 534 C C . MET A 1 67 ? -7.176 3.664 6.885 1.00 87.12 67 MET A C 1
ATOM 536 O O . MET A 1 67 ? -7.467 4.215 7.945 1.00 87.12 67 MET A O 1
ATOM 540 N N . ILE A 1 68 ? -7.892 2.636 6.416 1.00 85.25 68 ILE A N 1
ATOM 541 C CA . ILE A 1 68 ? -9.067 2.077 7.113 1.00 85.25 68 ILE A CA 1
ATOM 542 C C . ILE A 1 68 ? -8.648 1.345 8.399 1.00 85.25 68 ILE A C 1
ATOM 544 O O . ILE A 1 68 ? -9.305 1.458 9.443 1.00 85.25 68 ILE A O 1
ATOM 548 N N . ALA A 1 69 ? -7.544 0.597 8.347 1.00 82.38 69 ALA A N 1
ATOM 549 C CA . ALA A 1 69 ? -7.038 -0.166 9.480 1.00 82.38 69 ALA A CA 1
ATOM 550 C C . ALA A 1 69 ? -6.570 0.742 10.629 1.00 82.38 69 ALA A C 1
ATOM 552 O O . ALA A 1 69 ? -6.711 0.365 11.799 1.00 82.38 69 ALA A O 1
ATOM 553 N N . ASP A 1 70 ? -6.082 1.950 10.335 1.00 83.56 70 ASP A N 1
ATOM 554 C CA . ASP A 1 70 ? -5.536 2.851 11.344 1.00 83.56 70 ASP A CA 1
ATOM 555 C C . ASP A 1 70 ? -6.595 3.293 12.380 1.00 83.56 70 ASP A C 1
ATOM 557 O O . ASP A 1 70 ? -7.517 4.081 12.138 1.00 83.56 70 ASP A O 1
ATOM 561 N N . LYS A 1 71 ? -6.446 2.779 13.608 1.00 75.38 71 LYS A N 1
ATOM 562 C CA . LYS A 1 71 ? -7.299 3.105 14.761 1.00 75.38 71 LYS A CA 1
ATOM 563 C C . LYS A 1 71 ? -7.186 4.576 15.183 1.00 75.38 71 LYS A C 1
ATOM 565 O O . LYS A 1 71 ? -8.083 5.078 15.865 1.00 75.38 71 LYS A O 1
ATOM 570 N N . HIS A 1 72 ? -6.090 5.265 14.857 1.00 69.50 72 HIS A N 1
ATOM 571 C CA . HIS A 1 72 ? -5.908 6.674 15.205 1.00 69.50 72 HIS A CA 1
ATOM 572 C C . HIS A 1 72 ? -6.800 7.578 14.366 1.00 69.50 72 HIS A C 1
ATOM 574 O O . HIS A 1 72 ? -7.413 8.483 14.929 1.00 69.50 72 HIS A O 1
ATOM 580 N N . ILE A 1 73 ? -6.942 7.295 13.068 1.00 72.31 73 ILE A N 1
ATOM 581 C CA . ILE A 1 73 ? -7.846 8.039 12.182 1.00 72.31 73 ILE A CA 1
ATOM 582 C C . ILE A 1 73 ? -9.273 7.964 12.732 1.00 72.31 73 ILE A C 1
ATOM 584 O O . ILE A 1 73 ? -9.891 8.999 12.987 1.00 72.31 73 ILE A O 1
ATOM 588 N N . ARG A 1 74 ? -9.747 6.753 13.054 1.00 70.44 74 ARG A N 1
ATOM 589 C CA . ARG A 1 74 ? -11.073 6.531 13.658 1.00 70.44 74 ARG A CA 1
ATOM 590 C C . ARG A 1 74 ? -11.283 7.335 14.946 1.00 70.44 74 ARG A C 1
ATOM 592 O O . ARG A 1 74 ? -12.310 7.986 15.111 1.00 70.44 74 ARG A O 1
ATOM 599 N N . ARG A 1 75 ? -10.290 7.368 15.840 1.00 70.56 75 ARG A N 1
ATOM 600 C CA . ARG A 1 75 ? -10.374 8.145 17.092 1.00 70.56 75 ARG A CA 1
ATOM 601 C C . ARG A 1 75 ? -10.401 9.661 16.881 1.00 70.56 75 ARG A C 1
ATOM 603 O O . ARG A 1 75 ? -11.043 10.355 17.664 1.00 70.56 75 ARG A O 1
ATOM 610 N N . ILE A 1 76 ? -9.722 10.188 15.862 1.00 67.44 76 ILE A N 1
ATOM 611 C CA . ILE A 1 76 ? -9.702 11.634 15.576 1.00 67.44 76 ILE A CA 1
ATOM 612 C C . ILE A 1 76 ? -11.063 12.107 15.070 1.00 67.44 76 ILE A C 1
ATOM 614 O O . ILE A 1 76 ? -11.520 13.169 15.494 1.00 67.44 76 ILE A O 1
ATOM 618 N N . PHE A 1 77 ? -11.710 11.316 14.208 1.00 61.44 77 PHE A N 1
ATOM 619 C CA . PHE A 1 77 ? -13.052 11.619 13.709 1.00 61.44 77 PHE A CA 1
ATOM 620 C C . PHE A 1 77 ? -14.111 11.565 14.817 1.00 61.44 77 PHE A C 1
ATOM 622 O O . PHE A 1 77 ? -15.029 12.377 14.811 1.00 61.44 77 PHE A O 1
ATOM 629 N N . CYS A 1 78 ? -13.943 10.693 15.816 1.00 58.22 78 CYS A N 1
ATOM 630 C CA . CYS A 1 78 ? -14.901 10.560 16.918 1.00 58.22 78 CYS A CA 1
ATOM 631 C C . CYS A 1 78 ? -14.618 11.465 18.137 1.00 58.22 78 CYS A C 1
ATOM 633 O O . CYS A 1 78 ? -15.441 11.526 19.048 1.00 58.22 78 CYS A O 1
ATOM 635 N N . SER A 1 79 ? -13.474 12.164 18.207 1.00 61.03 79 SER A N 1
ATOM 636 C CA . SER A 1 79 ? -13.090 12.959 19.387 1.00 61.03 79 SER A CA 1
ATOM 637 C C . SER A 1 79 ? -13.146 14.472 19.145 1.00 61.03 79 SER A C 1
ATOM 639 O O . SER A 1 79 ? -12.343 15.055 18.408 1.00 61.03 79 SER A O 1
ATOM 641 N N . ASN A 1 80 ? -14.046 15.154 19.857 1.00 56.91 80 ASN A N 1
ATOM 642 C CA . ASN A 1 80 ? -14.221 16.612 19.797 1.00 56.91 80 ASN A CA 1
ATOM 643 C C . ASN A 1 80 ? -13.223 17.427 20.654 1.00 56.91 80 ASN A C 1
ATOM 645 O O . ASN A 1 80 ? -13.348 18.644 20.727 1.00 56.91 80 ASN A O 1
ATOM 649 N N . GLY A 1 81 ? -12.223 16.800 21.290 1.00 58.66 81 GLY A N 1
ATOM 650 C CA . GLY A 1 81 ? -11.422 17.451 22.343 1.00 58.66 81 GLY A CA 1
ATOM 651 C C . GLY A 1 81 ? -10.050 18.030 21.963 1.00 58.66 81 GLY A C 1
ATOM 652 O O . GLY A 1 81 ? -9.475 18.763 22.764 1.00 58.66 81 GLY A O 1
ATOM 653 N N . THR A 1 82 ? -9.475 17.714 20.797 1.00 62.12 82 THR A N 1
ATOM 654 C CA . THR A 1 82 ? -8.095 18.130 20.453 1.00 62.12 82 THR A CA 1
ATOM 655 C C . THR A 1 82 ? -8.034 19.378 19.566 1.00 62.12 82 THR A C 1
ATOM 657 O O . THR A 1 82 ? -8.853 19.567 18.667 1.00 62.12 82 THR A O 1
ATOM 660 N N . GLY A 1 83 ? -7.034 20.237 19.801 1.00 74.00 83 GLY A N 1
ATOM 661 C CA . GLY A 1 83 ? -6.813 21.455 19.015 1.00 74.00 83 GLY A CA 1
ATOM 662 C C . GLY A 1 83 ? -6.557 21.174 17.527 1.00 74.00 83 GLY A C 1
ATOM 663 O O . GLY A 1 83 ? -5.873 20.210 17.172 1.00 74.00 83 GLY A O 1
ATOM 664 N N . ILE A 1 84 ? -7.070 22.051 16.657 1.00 77.50 84 ILE A N 1
ATOM 665 C CA . ILE A 1 84 ? -7.095 21.897 15.187 1.00 77.50 84 ILE A CA 1
ATOM 666 C C . ILE A 1 84 ? -5.704 21.596 14.595 1.00 77.50 84 ILE A C 1
ATOM 668 O O . ILE A 1 84 ? -5.574 20.733 13.727 1.00 77.50 84 ILE A O 1
ATOM 672 N N . LYS A 1 85 ? -4.646 22.257 15.090 1.00 76.44 85 LYS A N 1
ATOM 673 C CA . LYS A 1 85 ? -3.264 22.067 14.603 1.00 76.44 85 LYS A CA 1
ATOM 674 C C . LYS A 1 85 ? -2.737 20.649 14.867 1.00 76.44 85 LYS A C 1
ATOM 676 O O . LYS A 1 85 ? -2.132 20.044 13.989 1.00 76.44 85 LYS A O 1
ATOM 681 N N . CYS A 1 86 ? -3.020 20.096 16.047 1.00 74.12 86 CYS A N 1
ATOM 682 C CA . CYS A 1 86 ? -2.589 18.748 16.418 1.00 74.12 86 CYS A CA 1
ATOM 683 C C . CYS A 1 86 ? -3.368 17.684 15.630 1.00 74.12 86 CYS A C 1
ATOM 685 O O . CYS A 1 86 ? -2.768 16.747 15.112 1.00 74.12 86 CYS A O 1
ATOM 687 N N . LYS A 1 87 ? -4.681 17.882 15.425 1.00 80.00 87 LYS A N 1
ATOM 688 C CA . LYS A 1 87 ? -5.499 17.003 14.567 1.00 80.00 87 LYS A CA 1
ATOM 689 C C . LYS A 1 87 ? -4.937 16.899 13.147 1.00 80.00 87 LYS A C 1
ATOM 691 O O . LYS A 1 87 ? -4.772 15.791 12.645 1.00 80.00 87 LYS A O 1
ATOM 696 N N . ARG A 1 88 ? -4.590 18.036 12.528 1.00 84.62 88 ARG A N 1
ATOM 697 C CA . ARG A 1 88 ? -3.981 18.073 11.186 1.00 84.62 88 ARG A CA 1
ATOM 698 C C . ARG A 1 88 ? -2.646 17.332 11.130 1.00 84.62 88 ARG A C 1
ATOM 700 O O . ARG A 1 88 ? -2.445 16.549 10.211 1.00 84.62 88 ARG A O 1
ATOM 707 N N . MET A 1 89 ? -1.768 17.528 12.115 1.00 83.50 89 MET A N 1
ATOM 708 C CA . MET A 1 89 ? -0.475 16.831 12.160 1.00 83.50 89 MET A CA 1
ATOM 709 C C . MET A 1 89 ? -0.629 15.320 12.346 1.00 83.50 89 MET A C 1
ATOM 711 O O . MET A 1 89 ? 0.076 14.554 11.696 1.00 83.50 89 MET A O 1
ATOM 715 N N . ILE A 1 90 ? -1.559 14.871 13.194 1.00 82.69 90 ILE A N 1
ATOM 716 C CA . ILE A 1 90 ? -1.805 13.434 13.369 1.00 82.69 90 ILE A CA 1
ATOM 717 C C . ILE A 1 90 ? -2.373 12.829 12.078 1.00 82.69 90 ILE A C 1
ATOM 719 O O . ILE A 1 90 ? -1.918 11.764 11.668 1.00 82.69 90 ILE A O 1
ATOM 723 N N . LEU A 1 91 ? -3.312 13.514 11.414 1.00 87.38 91 LEU A N 1
ATOM 724 C CA . LEU A 1 91 ? -3.848 13.073 10.124 1.00 87.38 91 LEU A CA 1
ATOM 725 C C . LEU A 1 91 ? -2.748 12.988 9.057 1.00 87.38 91 LEU A C 1
ATOM 727 O O . LEU A 1 91 ? -2.646 11.976 8.373 1.00 87.38 91 LEU A O 1
ATOM 731 N N . LEU A 1 92 ? -1.894 14.010 8.957 1.00 89.56 92 LEU A N 1
ATOM 732 C CA . LEU A 1 92 ? -0.766 14.028 8.026 1.00 89.56 92 LEU A CA 1
ATOM 733 C C . LEU A 1 92 ? 0.178 12.841 8.263 1.00 89.56 92 LEU A C 1
ATOM 735 O O . LEU A 1 92 ? 0.580 12.179 7.314 1.00 89.56 92 LEU A O 1
ATOM 739 N N . MET A 1 93 ? 0.481 12.522 9.523 1.00 87.12 93 MET A N 1
ATOM 740 C CA . MET A 1 93 ? 1.312 11.364 9.868 1.00 87.12 93 MET A CA 1
ATOM 741 C C . MET A 1 93 ? 0.672 10.035 9.492 1.00 87.12 93 MET A C 1
ATOM 743 O O . MET A 1 93 ? 1.369 9.131 9.035 1.00 87.12 93 MET A O 1
ATOM 747 N N . ALA A 1 94 ? -0.640 9.912 9.678 1.00 89.00 94 ALA A N 1
ATOM 748 C CA . ALA A 1 94 ? -1.364 8.721 9.264 1.00 89.00 94 ALA A CA 1
ATOM 749 C C . ALA A 1 94 ? -1.324 8.560 7.733 1.00 89.00 94 ALA A C 1
ATOM 751 O O . ALA A 1 94 ? -1.043 7.470 7.242 1.00 89.00 94 ALA A O 1
ATOM 752 N N . ILE A 1 95 ? -1.477 9.660 6.984 1.00 92.06 95 ILE A N 1
ATOM 753 C CA . ILE A 1 95 ? -1.337 9.672 5.520 1.00 92.06 95 ILE A CA 1
ATOM 754 C C . ILE A 1 95 ? 0.083 9.277 5.102 1.00 92.06 95 ILE A C 1
ATOM 756 O O . ILE A 1 95 ? 0.232 8.404 4.256 1.00 92.06 95 ILE A O 1
ATOM 760 N N . ILE A 1 96 ? 1.129 9.853 5.705 1.00 91.56 96 ILE A N 1
ATOM 761 C CA . ILE A 1 96 ? 2.529 9.509 5.393 1.00 91.56 96 ILE A CA 1
ATOM 762 C C . ILE A 1 96 ? 2.811 8.033 5.688 1.00 91.56 96 ILE A C 1
ATOM 764 O O . ILE A 1 96 ? 3.503 7.375 4.918 1.00 91.56 96 ILE A O 1
ATOM 768 N N . LYS A 1 97 ? 2.247 7.490 6.773 1.00 89.44 97 LYS A N 1
ATOM 769 C CA . LYS A 1 97 ? 2.333 6.064 7.111 1.00 89.44 97 LYS A CA 1
ATOM 770 C C . LYS A 1 97 ? 1.623 5.171 6.102 1.00 89.44 97 LYS A C 1
ATOM 772 O O . LYS A 1 97 ? 2.151 4.118 5.767 1.00 89.44 97 LYS A O 1
ATOM 777 N N . ALA A 1 98 ? 0.451 5.558 5.619 1.00 90.44 98 ALA A N 1
ATOM 778 C CA . ALA A 1 98 ? -0.223 4.801 4.571 1.00 90.44 98 ALA A CA 1
ATOM 779 C C . ALA A 1 98 ? 0.531 4.896 3.234 1.00 90.44 98 ALA A C 1
ATOM 781 O O . ALA A 1 98 ? 0.718 3.886 2.558 1.00 90.44 98 ALA A O 1
ATOM 782 N N . LEU A 1 99 ? 1.027 6.089 2.886 1.00 94.00 99 LEU A N 1
ATOM 783 C CA . LEU A 1 99 ? 1.839 6.315 1.691 1.00 94.00 99 LEU A CA 1
ATOM 784 C C . LEU A 1 99 ? 3.147 5.529 1.732 1.00 94.00 99 LEU A C 1
ATOM 786 O O . LEU A 1 99 ? 3.531 4.987 0.707 1.00 94.00 99 LEU A O 1
ATOM 790 N N . SER A 1 100 ? 3.819 5.418 2.882 1.00 91.62 100 SER A N 1
ATOM 791 C CA . SER A 1 100 ? 5.066 4.652 2.967 1.00 91.62 100 SER A CA 1
ATOM 792 C C . SER A 1 100 ? 4.842 3.173 2.660 1.00 91.62 100 SER A C 1
ATOM 794 O O . SER A 1 100 ? 5.623 2.595 1.912 1.00 91.62 100 SER A O 1
ATOM 796 N N . VAL A 1 101 ? 3.740 2.582 3.135 1.00 88.81 101 VAL A N 1
ATOM 797 C CA . VAL A 1 101 ? 3.366 1.200 2.790 1.00 88.81 101 VAL A CA 1
ATOM 798 C C . VAL A 1 101 ? 3.029 1.063 1.302 1.00 88.81 101 VAL A C 1
ATOM 800 O O . VAL A 1 101 ? 3.485 0.121 0.662 1.00 88.81 101 VAL A O 1
ATOM 803 N N . ALA A 1 102 ? 2.296 2.014 0.720 1.00 92.12 102 ALA A N 1
ATOM 804 C CA . ALA A 1 102 ? 2.019 2.015 -0.719 1.00 92.12 102 ALA A CA 1
ATOM 805 C C . ALA A 1 102 ? 3.301 2.170 -1.560 1.00 92.12 102 ALA A C 1
ATOM 807 O O . ALA A 1 102 ? 3.471 1.496 -2.572 1.00 92.12 102 ALA A O 1
ATOM 808 N N . CYS A 1 103 ? 4.245 3.000 -1.118 1.00 93.94 103 CYS A N 1
ATOM 809 C CA . CYS A 1 103 ? 5.553 3.155 -1.747 1.00 93.94 103 CYS A CA 1
ATOM 810 C C . CYS A 1 103 ? 6.384 1.866 -1.702 1.00 93.94 103 CYS A C 1
ATOM 812 O O . CYS A 1 103 ? 7.155 1.629 -2.628 1.00 93.94 103 CYS A O 1
ATOM 814 N N . LEU A 1 104 ? 6.226 1.015 -0.681 1.00 89.81 104 LEU A N 1
ATOM 815 C CA . LEU A 1 104 ? 6.903 -0.286 -0.641 1.00 89.81 104 LEU A CA 1
ATOM 816 C C . LEU A 1 104 ? 6.455 -1.208 -1.786 1.00 89.81 104 LEU A C 1
ATOM 818 O O . LEU A 1 104 ? 7.293 -1.935 -2.315 1.00 89.81 104 LEU A O 1
ATOM 822 N N . TRP A 1 105 ? 5.192 -1.130 -2.231 1.00 92.75 105 TRP A N 1
ATOM 823 C CA . TRP A 1 105 ? 4.742 -1.815 -3.456 1.00 92.75 105 TRP A CA 1
ATOM 824 C C . TRP A 1 105 ? 5.525 -1.342 -4.673 1.00 92.75 105 TRP A C 1
ATOM 826 O O . TRP A 1 105 ? 6.134 -2.142 -5.377 1.00 92.75 105 TRP A O 1
ATOM 836 N N . THR A 1 106 ? 5.557 -0.027 -4.876 1.00 94.69 106 THR A N 1
ATOM 837 C CA . THR A 1 106 ? 6.292 0.612 -5.969 1.00 94.69 106 THR A CA 1
ATOM 838 C C . THR A 1 106 ? 7.762 0.182 -5.975 1.00 94.69 106 THR A C 1
ATOM 840 O O . THR A 1 106 ? 8.295 -0.159 -7.026 1.00 94.69 106 THR A O 1
ATOM 843 N N . ILE A 1 107 ? 8.413 0.149 -4.809 1.00 94.56 107 ILE A N 1
ATOM 844 C CA . ILE A 1 107 ? 9.816 -0.272 -4.671 1.00 94.56 107 ILE A CA 1
ATOM 845 C C . ILE A 1 107 ? 9.991 -1.745 -5.044 1.00 94.56 107 ILE A C 1
ATOM 847 O O . ILE A 1 107 ? 10.950 -2.070 -5.743 1.00 94.56 107 ILE A O 1
ATOM 851 N N . ALA A 1 108 ? 9.083 -2.624 -4.610 1.00 91.56 108 ALA A N 1
ATOM 852 C CA . ALA A 1 108 ? 9.124 -4.042 -4.959 1.00 91.56 108 ALA A CA 1
ATOM 853 C C . ALA A 1 108 ? 9.034 -4.238 -6.482 1.00 91.56 108 ALA A C 1
ATOM 855 O O . ALA A 1 108 ? 9.936 -4.826 -7.073 1.00 91.56 108 ALA A O 1
ATOM 856 N N . VAL A 1 109 ? 8.041 -3.620 -7.132 1.00 92.81 109 VAL A N 1
ATOM 857 C CA . VAL A 1 109 ? 7.869 -3.692 -8.595 1.00 92.81 109 VAL A CA 1
ATOM 858 C C . VAL A 1 109 ? 9.083 -3.126 -9.349 1.00 92.81 109 VAL A C 1
ATOM 860 O O . VAL A 1 109 ? 9.511 -3.683 -10.362 1.00 92.81 109 VAL A O 1
ATOM 863 N N . LEU A 1 110 ? 9.678 -2.031 -8.860 1.00 95.25 110 LEU A N 1
ATOM 864 C CA . LEU A 1 110 ? 10.890 -1.457 -9.457 1.00 95.25 110 LEU A CA 1
ATOM 865 C C . LEU A 1 110 ? 12.131 -2.339 -9.252 1.00 95.25 110 LEU A C 1
ATOM 867 O O . LEU A 1 110 ? 13.019 -2.343 -10.105 1.00 95.25 110 LEU A O 1
ATOM 871 N N . THR A 1 111 ? 12.201 -3.087 -8.151 1.00 93.69 111 THR A N 1
ATOM 872 C CA . THR A 1 111 ? 13.323 -3.985 -7.843 1.00 93.69 111 THR A CA 1
ATOM 873 C C . THR A 1 111 ? 13.332 -5.208 -8.764 1.00 93.69 111 THR A C 1
ATOM 875 O O . THR A 1 111 ? 14.403 -5.610 -9.237 1.00 93.69 111 THR A O 1
ATOM 878 N N . ASP A 1 112 ? 12.152 -5.747 -9.085 1.00 92.31 112 ASP A N 1
ATOM 879 C CA . ASP A 1 112 ? 12.000 -6.816 -10.082 1.00 92.31 112 ASP A CA 1
ATOM 880 C C . ASP A 1 112 ? 12.452 -6.329 -11.468 1.00 92.31 112 ASP A C 1
ATOM 882 O O . ASP A 1 112 ? 13.207 -6.999 -12.181 1.00 92.31 112 ASP A O 1
ATOM 886 N N . GLY A 1 113 ? 12.052 -5.104 -11.829 1.00 94.75 113 GLY A N 1
ATOM 887 C CA . GLY A 1 113 ? 12.498 -4.404 -13.034 1.00 94.75 113 GLY A CA 1
ATOM 888 C C . GLY A 1 113 ? 11.835 -4.867 -14.334 1.00 94.75 113 GLY A C 1
ATOM 889 O O . GLY A 1 113 ? 12.005 -4.209 -15.360 1.00 94.75 113 GLY A O 1
ATOM 890 N N . ASP A 1 114 ? 11.043 -5.943 -14.307 1.00 93.69 114 ASP A N 1
ATOM 891 C CA . ASP A 1 114 ? 10.279 -6.437 -15.461 1.00 93.69 114 ASP A CA 1
ATOM 892 C C . ASP A 1 114 ? 9.240 -5.426 -15.946 1.00 93.69 114 ASP A C 1
ATOM 894 O O . ASP A 1 114 ? 9.144 -5.159 -17.144 1.00 93.69 114 ASP A O 1
ATOM 898 N N . TRP A 1 115 ? 8.529 -4.790 -15.011 1.00 95.12 115 TRP A N 1
ATOM 899 C CA . TRP A 1 115 ? 7.586 -3.714 -15.308 1.00 95.12 115 TRP A CA 1
ATOM 900 C C . TRP A 1 115 ? 8.257 -2.546 -16.043 1.00 95.12 115 TRP A C 1
ATOM 902 O O . TRP A 1 115 ? 7.777 -2.085 -17.080 1.00 95.12 115 TRP A O 1
ATOM 912 N N . TYR A 1 116 ? 9.404 -2.088 -15.532 1.00 96.06 116 TYR A N 1
ATOM 913 C CA . TYR A 1 116 ? 10.129 -0.957 -16.107 1.00 96.06 116 TYR A CA 1
ATOM 914 C C . TYR A 1 116 ? 10.717 -1.300 -17.478 1.00 96.06 116 TYR A C 1
ATOM 916 O O . TYR A 1 116 ? 10.621 -0.498 -18.409 1.00 96.06 116 TYR A O 1
ATOM 924 N N . ALA A 1 117 ? 11.296 -2.498 -17.612 1.00 95.44 117 ALA A N 1
ATOM 925 C CA . ALA A 1 117 ? 11.804 -3.000 -18.881 1.00 95.44 117 ALA A CA 1
ATOM 926 C C . ALA A 1 117 ? 10.680 -3.058 -19.924 1.00 95.44 117 ALA A C 1
ATOM 928 O O . ALA A 1 117 ? 10.806 -2.415 -20.958 1.00 95.44 117 ALA A O 1
ATOM 929 N N . CYS A 1 118 ? 9.552 -3.702 -19.610 1.00 94.56 118 CYS A N 1
ATOM 930 C CA . CYS A 1 118 ? 8.373 -3.784 -20.475 1.00 94.56 118 CYS A CA 1
ATOM 931 C C . CYS A 1 118 ? 7.884 -2.397 -20.939 1.00 94.56 118 CYS A C 1
ATOM 933 O O . CYS A 1 118 ? 7.686 -2.173 -22.137 1.00 94.56 118 CYS A O 1
ATOM 935 N N . LEU A 1 119 ? 7.776 -1.427 -20.023 1.00 94.75 119 LEU A N 1
ATOM 936 C CA . LEU A 1 119 ? 7.356 -0.063 -20.354 1.00 94.75 119 LEU A CA 1
ATOM 937 C C . LEU A 1 119 ? 8.356 0.658 -21.276 1.00 94.75 119 LEU A C 1
ATOM 939 O O . LEU A 1 119 ? 7.946 1.392 -22.174 1.00 94.75 119 LEU A O 1
ATOM 943 N N . LYS A 1 120 ? 9.666 0.476 -21.063 1.00 94.88 120 LYS A N 1
ATOM 944 C CA . LYS A 1 120 ? 10.717 1.180 -21.818 1.00 94.88 120 LYS A CA 1
ATOM 945 C C . LYS A 1 120 ? 11.110 0.514 -23.132 1.00 94.88 120 LYS A C 1
ATOM 947 O O . LYS A 1 120 ? 11.587 1.221 -24.013 1.00 94.88 120 LYS A O 1
ATOM 952 N N . THR A 1 121 ? 10.907 -0.791 -23.279 1.00 91.75 121 THR A N 1
ATOM 953 C CA . THR A 1 121 ? 11.180 -1.522 -24.528 1.00 91.75 121 THR A CA 1
ATOM 954 C C . THR A 1 121 ? 9.986 -1.531 -25.483 1.00 91.75 121 THR A C 1
ATOM 956 O O . THR A 1 121 ? 10.074 -2.102 -26.566 1.00 91.75 121 THR A O 1
ATOM 959 N N . THR A 1 122 ? 8.855 -0.927 -25.103 1.00 90.56 122 THR A N 1
ATOM 960 C CA . THR A 1 122 ? 7.690 -0.823 -25.989 1.00 90.56 122 THR A CA 1
ATOM 961 C C . THR A 1 122 ? 7.986 0.129 -27.133 1.00 90.56 122 THR A C 1
ATOM 963 O O . THR A 1 122 ? 8.207 1.321 -26.923 1.00 90.56 122 THR A O 1
ATOM 966 N N . ASN A 1 123 ? 7.932 -0.394 -28.352 1.00 88.50 123 ASN A N 1
ATOM 967 C CA . ASN A 1 123 ? 8.024 0.398 -29.564 1.00 88.50 123 ASN A CA 1
ATOM 968 C C . ASN A 1 123 ? 6.666 0.375 -30.275 1.00 88.50 123 ASN A C 1
ATOM 970 O O . ASN A 1 123 ? 6.194 -0.684 -30.680 1.00 88.50 123 ASN A O 1
ATOM 974 N N . TYR A 1 124 ? 6.041 1.545 -30.409 1.00 88.19 124 TYR A N 1
ATOM 975 C CA . TYR A 1 124 ? 4.724 1.690 -31.037 1.00 88.19 124 TYR A CA 1
ATOM 976 C C . TYR A 1 124 ? 4.744 1.458 -32.552 1.00 88.19 124 TYR A C 1
ATOM 978 O O . TYR A 1 124 ? 3.691 1.228 -33.139 1.00 88.19 124 TYR A O 1
ATOM 986 N N . SER A 1 125 ? 5.923 1.504 -33.175 1.00 90.25 125 SER A N 1
ATOM 987 C CA . SER A 1 125 ? 6.094 1.284 -34.612 1.00 90.25 125 SER A CA 1
ATOM 988 C C . SER A 1 125 ? 6.240 -0.193 -34.981 1.00 90.25 125 SER A C 1
ATOM 990 O O . SER A 1 125 ? 6.181 -0.523 -36.162 1.00 90.25 125 SER A O 1
ATOM 992 N N . LEU A 1 126 ? 6.457 -1.074 -33.997 1.00 86.88 126 LEU A N 1
ATOM 993 C CA . LEU A 1 126 ? 6.670 -2.505 -34.211 1.00 86.88 126 LEU A CA 1
ATOM 994 C C . LEU A 1 126 ? 5.397 -3.302 -33.886 1.00 86.88 126 LEU A C 1
ATOM 996 O O . LEU A 1 126 ? 4.691 -2.979 -32.921 1.00 86.88 126 LEU A O 1
ATOM 1000 N N . PRO A 1 127 ? 5.098 -4.363 -34.654 1.00 86.50 127 PRO A N 1
ATOM 1001 C CA . PRO A 1 127 ? 3.979 -5.238 -34.353 1.00 86.50 127 PRO A CA 1
ATOM 1002 C C . PRO A 1 127 ? 4.234 -6.036 -33.059 1.00 86.50 127 PRO A C 1
ATOM 1004 O O . PRO A 1 127 ? 5.384 -6.211 -32.645 1.00 86.50 127 PRO A O 1
ATOM 1007 N N . PRO A 1 128 ? 3.179 -6.577 -32.420 1.00 85.19 128 PRO A N 1
ATOM 1008 C CA . PRO A 1 128 ? 3.286 -7.223 -31.112 1.00 85.19 128 PRO A CA 1
ATOM 1009 C C . PRO A 1 128 ? 4.340 -8.333 -30.984 1.00 85.19 128 PRO A C 1
ATOM 1011 O O . PRO A 1 128 ? 4.970 -8.481 -29.938 1.00 85.19 128 PRO A O 1
ATOM 1014 N N . TYR A 1 129 ? 4.553 -9.110 -32.048 1.00 82.56 129 TYR A N 1
ATOM 1015 C CA . TYR A 1 129 ? 5.471 -10.254 -32.054 1.00 82.56 129 TYR A CA 1
ATOM 1016 C C . TYR A 1 129 ? 6.951 -9.860 -32.215 1.00 82.56 129 TYR A C 1
ATOM 1018 O O . TYR A 1 129 ? 7.828 -10.674 -31.932 1.00 82.56 129 TYR A O 1
ATOM 1026 N N . GLU A 1 130 ? 7.243 -8.623 -32.629 1.00 85.25 130 GLU A N 1
ATOM 1027 C CA . GLU A 1 130 ? 8.616 -8.113 -32.788 1.00 85.25 130 GLU A CA 1
ATOM 1028 C C . GLU A 1 130 ? 9.100 -7.320 -31.571 1.00 85.25 130 GLU A C 1
ATOM 1030 O O . GLU A 1 130 ? 10.230 -6.833 -31.547 1.00 85.25 130 GLU A O 1
ATOM 1035 N N . GLN A 1 131 ? 8.278 -7.198 -30.526 1.00 86.19 131 GLN A N 1
ATOM 1036 C CA . GLN A 1 131 ? 8.694 -6.517 -29.307 1.00 86.19 131 GLN A CA 1
ATOM 1037 C C . GLN A 1 131 ? 9.776 -7.317 -28.573 1.00 86.19 131 GLN A C 1
ATOM 1039 O O . GLN A 1 131 ? 9.592 -8.492 -28.243 1.00 86.19 131 GLN A O 1
ATOM 1044 N N . SER A 1 132 ? 10.888 -6.655 -28.239 1.00 85.31 132 SER A N 1
ATOM 1045 C CA . SER A 1 132 ? 12.086 -7.279 -27.652 1.00 85.31 132 SER A CA 1
ATOM 1046 C C . SER A 1 132 ? 11.804 -8.082 -26.378 1.00 85.31 132 SER A C 1
ATOM 1048 O O . SER A 1 132 ? 12.460 -9.087 -26.111 1.00 85.31 132 SER A O 1
ATOM 1050 N N . PHE A 1 133 ? 10.811 -7.667 -25.586 1.00 85.12 133 PHE A N 1
ATOM 1051 C CA . PHE A 1 133 ? 10.458 -8.349 -24.341 1.00 85.12 133 PHE A CA 1
ATOM 1052 C C . PHE A 1 133 ? 9.747 -9.692 -24.573 1.00 85.12 133 PHE A C 1
ATOM 1054 O O . PHE A 1 133 ? 9.937 -10.627 -23.793 1.00 85.12 133 PHE A O 1
ATOM 1061 N N . CYS A 1 134 ? 8.986 -9.792 -25.665 1.00 87.00 134 CYS A N 1
ATOM 1062 C CA . CYS A 1 134 ? 8.062 -10.885 -25.967 1.00 87.00 134 CYS A CA 1
ATOM 1063 C C . CYS A 1 134 ? 8.581 -11.888 -26.990 1.00 87.00 134 CYS A C 1
ATOM 1065 O O . CYS A 1 134 ? 7.985 -12.941 -27.216 1.00 87.00 134 CYS A O 1
ATOM 1067 N N . LYS A 1 135 ? 9.710 -11.566 -27.608 1.00 89.31 135 LYS A N 1
ATOM 1068 C CA . LYS A 1 135 ? 10.398 -12.451 -28.527 1.00 89.31 135 LYS A CA 1
ATOM 1069 C C . LYS A 1 135 ? 10.905 -13.689 -27.781 1.00 89.31 135 LYS A C 1
ATOM 1071 O O . LYS A 1 135 ? 11.644 -13.570 -26.802 1.00 89.31 135 LYS A O 1
ATOM 1076 N N . MET A 1 136 ? 10.530 -14.873 -28.270 1.00 86.25 136 MET A N 1
ATOM 1077 C CA . MET A 1 136 ? 10.966 -16.163 -27.709 1.00 86.25 136 MET A CA 1
ATOM 1078 C C . MET A 1 136 ? 12.482 -16.361 -27.856 1.00 86.25 136 MET A C 1
ATOM 1080 O O . MET A 1 136 ? 13.137 -16.845 -26.939 1.00 86.25 136 MET A O 1
ATOM 1084 N N . ILE A 1 137 ? 13.045 -15.948 -28.999 1.00 89.88 137 ILE A N 1
ATOM 1085 C CA . ILE A 1 137 ? 14.484 -16.013 -29.287 1.00 89.88 137 ILE A CA 1
ATOM 1086 C C . ILE A 1 137 ? 15.046 -14.593 -29.246 1.00 89.88 137 ILE A C 1
ATOM 1088 O O . ILE A 1 137 ? 14.912 -13.829 -30.203 1.00 89.88 137 ILE A O 1
ATOM 1092 N N . LYS A 1 138 ? 15.662 -14.233 -28.121 1.00 92.25 138 LYS A N 1
ATOM 1093 C CA . LYS A 1 138 ? 16.283 -12.918 -27.928 1.00 92.25 138 LYS A CA 1
ATOM 1094 C C . LYS A 1 138 ? 17.678 -12.914 -28.534 1.00 92.25 138 LYS A C 1
ATOM 1096 O O . LYS A 1 138 ? 18.464 -13.833 -28.318 1.00 92.25 138 LYS A O 1
ATOM 1101 N N . THR A 1 139 ? 17.989 -11.871 -29.293 1.00 94.88 139 THR A N 1
ATOM 1102 C CA . THR A 1 139 ? 19.366 -11.623 -29.725 1.00 94.88 139 THR A CA 1
ATOM 1103 C C . THR A 1 139 ? 20.213 -11.186 -28.523 1.00 94.88 139 THR A C 1
ATOM 1105 O O . THR A 1 139 ? 19.680 -10.568 -27.595 1.00 94.88 139 THR A O 1
ATOM 1108 N N . PRO A 1 140 ? 21.537 -11.434 -28.525 1.00 96.00 140 PRO A N 1
ATOM 1109 C CA . PRO A 1 140 ? 22.414 -11.006 -27.431 1.00 96.00 140 PRO A CA 1
ATOM 1110 C C . PRO A 1 140 ? 22.339 -9.498 -27.141 1.00 96.00 140 PRO A C 1
ATOM 1112 O O . PRO A 1 140 ? 22.448 -9.082 -25.989 1.00 96.00 140 PRO A O 1
ATOM 1115 N N . ALA A 1 141 ? 22.103 -8.683 -28.176 1.00 95.62 141 ALA A N 1
ATOM 1116 C CA . ALA A 1 141 ? 21.922 -7.239 -28.047 1.00 95.62 141 ALA A CA 1
ATOM 1117 C C . ALA A 1 141 ? 20.603 -6.869 -27.340 1.00 95.62 141 ALA A C 1
ATOM 1119 O O . ALA A 1 141 ? 20.613 -6.039 -26.433 1.00 95.62 141 ALA A O 1
ATOM 1120 N N . GLU A 1 142 ? 19.483 -7.512 -27.697 1.00 93.81 142 GLU A N 1
ATOM 1121 C CA . GLU A 1 142 ? 18.184 -7.312 -27.028 1.00 93.81 142 GLU A CA 1
ATOM 1122 C C . GLU A 1 142 ? 18.247 -7.737 -25.552 1.00 93.81 142 GLU A C 1
ATOM 1124 O O . GLU A 1 142 ? 17.727 -7.050 -24.674 1.00 93.81 142 GLU A O 1
ATOM 1129 N N . GLU A 1 143 ? 18.917 -8.852 -25.253 1.00 94.88 143 GLU A N 1
ATOM 1130 C CA . GLU A 1 143 ? 19.086 -9.322 -23.877 1.00 94.88 143 GLU A CA 1
ATOM 1131 C C . GLU A 1 143 ? 19.979 -8.382 -23.048 1.00 94.88 143 GLU A C 1
ATOM 1133 O O . GLU A 1 143 ? 19.741 -8.181 -21.853 1.00 94.88 143 GLU A O 1
ATOM 1138 N N . ALA A 1 144 ? 21.011 -7.797 -23.663 1.00 95.75 144 ALA A N 1
ATOM 1139 C CA . ALA A 1 144 ? 21.841 -6.784 -23.022 1.00 95.75 144 ALA A CA 1
ATOM 1140 C C . ALA A 1 144 ? 21.036 -5.512 -22.703 1.00 95.75 144 ALA A C 1
ATOM 1142 O O . ALA A 1 144 ? 21.087 -5.053 -21.563 1.00 95.75 144 ALA A O 1
ATOM 1143 N N . ASP A 1 145 ? 20.228 -4.998 -23.641 1.00 95.19 145 ASP A N 1
ATOM 1144 C CA . ASP A 1 145 ? 19.388 -3.814 -23.391 1.00 95.19 145 ASP A CA 1
ATOM 1145 C C . ASP A 1 145 ? 18.364 -4.068 -22.274 1.00 95.19 145 ASP A C 1
ATOM 1147 O O . ASP A 1 145 ? 18.266 -3.273 -21.337 1.00 95.19 145 ASP A O 1
ATOM 1151 N N . ILE A 1 146 ? 17.679 -5.221 -22.285 1.00 94.56 146 ILE A N 1
ATOM 1152 C CA . ILE A 1 146 ? 16.745 -5.599 -21.209 1.00 94.56 146 ILE A CA 1
ATOM 1153 C C . ILE A 1 146 ? 17.460 -5.617 -19.852 1.00 94.56 146 ILE A C 1
ATOM 1155 O O . ILE A 1 146 ? 16.931 -5.086 -18.871 1.00 94.56 146 ILE A O 1
ATOM 1159 N N . ARG A 1 147 ? 18.671 -6.188 -19.776 1.00 95.50 147 ARG A N 1
ATOM 1160 C CA . ARG A 1 147 ? 19.473 -6.194 -18.541 1.00 95.50 147 ARG A CA 1
ATOM 1161 C C . ARG A 1 147 ? 19.811 -4.779 -18.075 1.00 95.50 147 ARG A C 1
ATOM 1163 O O . ARG A 1 147 ? 19.657 -4.496 -16.888 1.00 95.50 147 ARG A O 1
ATOM 1170 N N . THR A 1 148 ? 20.187 -3.885 -18.986 1.00 97.06 148 THR A N 1
ATOM 1171 C CA . THR A 1 148 ? 20.466 -2.477 -18.670 1.00 97.06 148 THR A CA 1
ATOM 1172 C C . THR A 1 148 ? 19.219 -1.730 -18.188 1.00 97.06 148 THR A C 1
ATOM 1174 O O . THR A 1 148 ? 19.292 -0.956 -17.234 1.00 97.06 148 THR A O 1
ATOM 1177 N N . LYS A 1 149 ? 18.040 -1.966 -18.781 1.00 96.00 149 LYS A N 1
ATOM 1178 C CA . LYS A 1 149 ? 16.791 -1.360 -18.281 1.00 96.00 149 LYS A CA 1
ATOM 1179 C C . LYS A 1 149 ? 16.426 -1.883 -16.892 1.00 96.00 149 LYS A C 1
ATOM 1181 O O . LYS A 1 149 ? 15.994 -1.100 -16.048 1.00 96.00 149 LYS A O 1
ATOM 1186 N N . LYS A 1 150 ? 16.631 -3.177 -16.631 1.00 96.12 150 LYS A N 1
ATOM 1187 C CA . LYS A 1 150 ? 16.404 -3.770 -15.305 1.00 96.12 150 LYS A CA 1
ATOM 1188 C C . LYS A 1 150 ? 17.346 -3.199 -14.247 1.00 96.12 150 LYS A C 1
ATOM 1190 O O . LYS A 1 150 ? 16.881 -2.878 -13.157 1.00 96.12 150 LYS A O 1
ATOM 1195 N N . SER A 1 151 ? 18.639 -3.038 -14.545 1.00 97.12 151 SER A N 1
ATOM 1196 C CA . SER A 1 151 ? 19.576 -2.421 -13.594 1.00 97.12 151 SER A CA 1
ATOM 1197 C C . SER A 1 151 ? 19.184 -0.976 -13.289 1.00 97.12 151 SER A C 1
ATOM 1199 O O . SER A 1 151 ? 19.108 -0.607 -12.123 1.00 97.12 151 SER A O 1
ATOM 1201 N N . LEU A 1 152 ? 18.800 -0.204 -14.311 1.00 97.69 152 LEU A N 1
ATOM 1202 C CA . LEU A 1 152 ? 18.330 1.169 -14.130 1.00 97.69 152 LEU A CA 1
ATOM 1203 C C . LEU A 1 152 ? 17.064 1.243 -13.254 1.00 97.69 152 LEU A C 1
ATOM 1205 O O . LEU A 1 152 ? 16.928 2.134 -12.419 1.00 97.69 152 LEU A O 1
ATOM 1209 N N . SER A 1 153 ? 16.141 0.289 -13.408 1.00 97.25 153 SER A N 1
ATOM 1210 C CA . SER A 1 153 ? 14.958 0.178 -12.545 1.00 97.25 153 SER A CA 1
ATOM 1211 C C . SER A 1 153 ? 15.328 -0.044 -11.076 1.00 97.25 153 SER A C 1
ATOM 1213 O O . SER A 1 153 ? 14.747 0.582 -10.188 1.00 97.25 153 SER A O 1
ATOM 1215 N N . ARG A 1 154 ? 16.328 -0.893 -10.812 1.00 97.44 154 ARG A N 1
ATOM 1216 C CA . ARG A 1 154 ? 16.832 -1.151 -9.455 1.00 97.44 154 ARG A CA 1
ATOM 1217 C C . ARG A 1 154 ? 17.488 0.085 -8.851 1.00 97.44 154 ARG A C 1
ATOM 1219 O O . ARG A 1 154 ? 17.257 0.366 -7.678 1.00 97.44 154 ARG A O 1
ATOM 1226 N N . ASP A 1 155 ? 18.217 0.861 -9.648 1.00 97.69 155 ASP A N 1
ATOM 1227 C CA . ASP A 1 155 ? 18.789 2.133 -9.197 1.00 97.69 155 ASP A CA 1
ATOM 1228 C C . ASP A 1 155 ? 17.685 3.110 -8.763 1.00 97.69 155 ASP A C 1
ATOM 1230 O O . ASP A 1 155 ? 17.756 3.696 -7.678 1.00 97.69 155 ASP A O 1
ATOM 1234 N N . PHE A 1 156 ? 16.604 3.226 -9.549 1.00 97.31 156 PHE A N 1
ATOM 1235 C CA . PHE A 1 156 ? 15.430 4.010 -9.152 1.00 97.31 156 PHE A CA 1
ATOM 1236 C C . PHE A 1 156 ? 14.764 3.468 -7.884 1.00 97.31 156 PHE A C 1
ATOM 1238 O O . PHE A 1 156 ? 14.352 4.263 -7.039 1.00 97.31 156 PHE A O 1
ATOM 1245 N N . ALA A 1 157 ? 14.674 2.145 -7.716 1.00 96.38 157 ALA A N 1
ATOM 1246 C CA . ALA A 1 157 ? 14.114 1.530 -6.513 1.00 96.38 157 ALA A CA 1
ATOM 1247 C C . ALA A 1 157 ? 14.908 1.918 -5.255 1.00 96.38 157 ALA A C 1
ATOM 1249 O O . ALA A 1 157 ? 14.316 2.323 -4.253 1.00 96.38 157 ALA A O 1
ATOM 1250 N N . ILE A 1 158 ? 16.243 1.854 -5.321 1.00 97.38 158 ILE A N 1
ATOM 1251 C CA . ILE A 1 158 ? 17.143 2.227 -4.220 1.00 97.38 158 ILE A CA 1
ATOM 1252 C C . ILE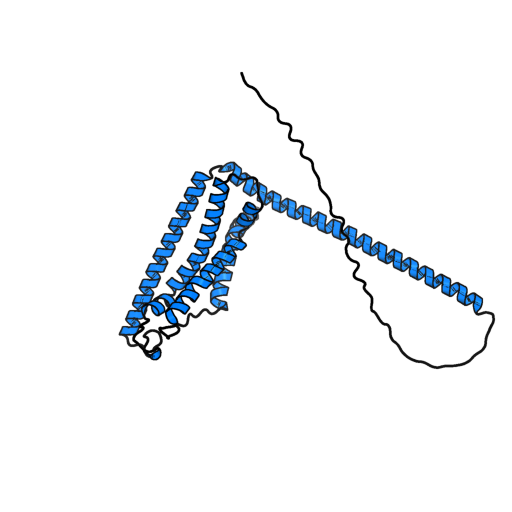 A 1 158 ? 17.008 3.718 -3.899 1.00 97.38 158 ILE A C 1
ATOM 1254 O O . ILE A 1 158 ? 16.851 4.088 -2.732 1.00 97.38 158 ILE A O 1
ATOM 1258 N N . LEU A 1 159 ? 17.009 4.578 -4.923 1.00 97.44 159 LEU A N 1
ATOM 1259 C CA . LEU A 1 159 ? 16.830 6.019 -4.749 1.00 97.44 159 LEU A CA 1
ATOM 1260 C C . LEU A 1 159 ? 15.480 6.342 -4.091 1.00 97.44 159 LEU A C 1
ATOM 1262 O O . LEU A 1 159 ? 15.407 7.166 -3.177 1.00 97.44 159 LEU A O 1
ATOM 1266 N N . PHE A 1 160 ? 14.412 5.671 -4.524 1.00 95.69 160 PHE A N 1
ATOM 1267 C CA . PHE A 1 160 ? 13.071 5.868 -3.985 1.00 95.69 160 PHE A CA 1
ATOM 1268 C C . PHE A 1 160 ? 12.960 5.373 -2.537 1.00 95.69 160 PHE A C 1
ATOM 1270 O O . PHE A 1 160 ? 12.401 6.071 -1.692 1.00 95.69 160 PHE A O 1
ATOM 1277 N N . LEU A 1 161 ? 13.557 4.221 -2.215 1.00 94.12 161 LEU A N 1
ATOM 1278 C CA . LEU A 1 161 ? 13.640 3.698 -0.849 1.00 94.12 161 LEU A CA 1
ATOM 1279 C C . LEU A 1 161 ? 14.383 4.663 0.086 1.00 94.12 161 LEU A C 1
ATOM 1281 O O . LEU A 1 161 ? 13.919 4.939 1.199 1.00 94.12 161 LEU A O 1
ATOM 1285 N N . PHE A 1 162 ? 15.509 5.214 -0.372 1.00 96.25 162 PHE A N 1
ATOM 1286 C CA . PHE A 1 162 ? 16.254 6.225 0.370 1.00 96.25 162 PHE A CA 1
ATOM 1287 C C . PHE A 1 162 ? 15.410 7.487 0.589 1.00 96.25 162 PHE A C 1
ATOM 1289 O O . PHE A 1 162 ? 15.287 7.958 1.720 1.00 96.25 162 PHE A O 1
ATOM 1296 N N . GLY A 1 163 ? 14.742 7.982 -0.459 1.00 95.25 163 GLY A N 1
ATOM 1297 C CA . GLY A 1 163 ? 13.849 9.139 -0.376 1.00 95.25 163 GLY A CA 1
ATOM 1298 C C . GLY A 1 163 ? 12.712 8.947 0.632 1.00 95.25 163 GLY A C 1
ATOM 1299 O O . GLY A 1 163 ? 12.499 9.803 1.491 1.00 95.25 163 GLY A O 1
ATOM 1300 N N . VAL A 1 164 ? 12.024 7.800 0.596 1.00 93.81 164 VAL A N 1
ATOM 1301 C CA . VAL A 1 164 ? 10.960 7.460 1.560 1.00 93.81 164 VAL A CA 1
ATOM 1302 C C . VAL A 1 164 ? 11.503 7.426 2.991 1.00 93.81 164 VAL A C 1
ATOM 1304 O O . VAL A 1 164 ? 10.857 7.941 3.905 1.00 93.81 164 VAL A O 1
ATOM 1307 N N . SER A 1 165 ? 12.705 6.880 3.189 1.00 92.62 165 SER A N 1
ATOM 1308 C CA . SER A 1 165 ? 13.353 6.813 4.503 1.00 92.62 165 SER A CA 1
ATOM 1309 C C . SER A 1 165 ? 13.694 8.203 5.051 1.00 92.62 165 SER A C 1
ATOM 1311 O O . SER A 1 165 ? 13.403 8.490 6.211 1.00 92.62 165 SER A O 1
ATOM 1313 N N . VAL A 1 166 ? 14.239 9.097 4.218 1.00 94.88 166 VAL A N 1
ATOM 1314 C CA . VAL A 1 166 ? 14.543 10.492 4.593 1.00 94.88 166 VAL A CA 1
ATOM 1315 C C . VAL A 1 166 ? 13.270 11.277 4.913 1.00 94.88 166 VAL A C 1
ATOM 1317 O O . VAL A 1 166 ? 13.206 11.990 5.913 1.00 94.88 166 VAL A O 1
ATOM 1320 N N . ILE A 1 167 ? 12.223 11.123 4.101 1.00 91.31 167 ILE A N 1
ATOM 1321 C CA . ILE A 1 167 ? 10.922 11.754 4.350 1.00 91.31 167 ILE A CA 1
ATOM 1322 C C . ILE A 1 167 ? 10.362 11.278 5.697 1.00 91.31 167 ILE A C 1
ATOM 1324 O O . ILE A 1 167 ? 9.924 12.087 6.517 1.00 91.31 167 ILE A O 1
ATOM 1328 N N . TRP A 1 168 ? 10.415 9.973 5.963 1.00 89.88 168 TRP A N 1
ATOM 1329 C CA . TRP A 1 168 ? 9.928 9.390 7.209 1.00 89.88 168 TRP A CA 1
ATOM 1330 C C . TRP A 1 168 ? 10.653 9.931 8.445 1.00 89.88 168 TRP A C 1
ATOM 1332 O O . TRP A 1 168 ? 10.003 10.301 9.430 1.00 89.88 168 TRP A O 1
ATOM 1342 N N . THR A 1 169 ? 11.987 9.999 8.411 1.00 89.38 169 THR A N 1
ATOM 1343 C CA . THR A 1 169 ? 12.786 10.522 9.529 1.00 89.38 169 THR A CA 1
ATOM 1344 C C . THR A 1 169 ? 12.537 12.011 9.739 1.00 89.38 169 THR A C 1
ATOM 1346 O O . THR A 1 169 ? 12.321 12.430 10.877 1.00 89.38 169 THR A O 1
ATOM 1349 N N . PHE A 1 170 ? 12.456 12.794 8.661 1.00 92.12 170 PHE A N 1
ATOM 1350 C CA . PHE A 1 170 ? 12.145 14.221 8.711 1.00 92.12 170 PHE A CA 1
ATOM 1351 C C . PHE A 1 170 ? 10.787 14.488 9.365 1.00 92.12 170 PHE A C 1
ATOM 1353 O O . PHE A 1 170 ? 10.685 15.260 10.319 1.00 92.12 170 PHE A O 1
ATOM 1360 N N . PHE A 1 171 ? 9.738 13.796 8.919 1.00 87.94 171 PHE A N 1
ATOM 1361 C CA . PHE A 1 171 ? 8.411 13.942 9.507 1.00 87.94 171 PHE A CA 1
ATOM 1362 C C . PHE A 1 171 ? 8.382 13.472 10.963 1.00 87.94 171 PHE A C 1
ATOM 1364 O O . PHE A 1 171 ? 7.835 14.168 11.821 1.00 87.94 171 PHE A O 1
ATOM 1371 N N . SER A 1 172 ? 9.030 12.351 11.278 1.00 85.00 172 SER A N 1
ATOM 1372 C CA . SER A 1 172 ? 9.148 11.863 12.657 1.00 85.00 172 SER A CA 1
ATOM 1373 C C . SER A 1 172 ? 9.809 12.902 13.572 1.00 85.00 172 SER A C 1
ATOM 1375 O O . SER A 1 172 ? 9.285 13.178 14.655 1.00 85.00 172 SER A O 1
ATOM 1377 N N . ALA A 1 173 ? 10.880 13.551 13.105 1.00 87.44 173 ALA A N 1
ATOM 1378 C CA . ALA A 1 173 ? 11.545 14.639 13.814 1.00 87.44 173 ALA A CA 1
ATOM 1379 C C . ALA A 1 173 ? 10.611 15.845 14.004 1.00 87.44 173 ALA A C 1
ATOM 1381 O O . ALA A 1 173 ? 10.427 16.298 15.132 1.00 87.44 173 ALA A O 1
ATOM 1382 N N . ILE A 1 174 ? 9.937 16.324 12.949 1.00 86.19 174 ILE A N 1
ATOM 1383 C CA . ILE A 1 174 ? 8.970 17.438 13.041 1.00 86.19 174 ILE A CA 1
ATOM 1384 C C . ILE A 1 174 ? 7.887 17.146 14.077 1.00 86.19 174 ILE A C 1
ATOM 1386 O O . ILE A 1 174 ? 7.540 18.017 14.876 1.00 86.19 174 ILE A O 1
ATOM 1390 N N . ARG A 1 175 ? 7.336 15.928 14.088 1.00 80.12 175 ARG A N 1
ATOM 1391 C CA . ARG A 1 175 ? 6.346 15.529 15.095 1.00 80.12 175 ARG A CA 1
ATOM 1392 C C . ARG A 1 175 ? 6.924 15.603 16.494 1.00 80.12 175 ARG A C 1
ATOM 1394 O O . ARG A 1 175 ? 6.228 16.076 17.392 1.00 80.12 175 ARG A O 1
ATOM 1401 N N . GLN A 1 176 ? 8.154 15.137 16.681 1.00 76.50 176 GLN A N 1
ATOM 1402 C CA . GLN A 1 176 ? 8.819 15.220 17.969 1.00 76.50 176 GLN A CA 1
ATOM 1403 C C . GLN A 1 176 ? 8.966 16.683 18.399 1.00 76.50 176 GLN A C 1
ATOM 1405 O O . GLN A 1 176 ? 8.536 17.007 19.496 1.00 76.50 176 GLN A O 1
ATOM 1410 N N . TYR A 1 177 ? 9.419 17.587 17.529 1.00 81.69 177 TYR A N 1
ATOM 1411 C CA . TYR A 1 177 ? 9.546 19.013 17.857 1.00 81.69 177 TYR A CA 1
ATOM 1412 C C . TYR A 1 177 ? 8.199 19.712 18.121 1.00 81.69 177 TYR A C 1
ATOM 1414 O O . TYR A 1 177 ? 8.049 20.399 19.129 1.00 81.69 177 TYR A O 1
ATOM 1422 N N . HIS A 1 178 ? 7.189 19.527 17.264 1.00 73.50 178 HIS A N 1
ATOM 1423 C CA . HIS A 1 178 ? 5.919 20.264 17.358 1.00 73.50 178 HIS A CA 1
ATOM 1424 C C . HIS A 1 178 ? 4.911 19.693 18.362 1.00 73.50 178 HIS A C 1
ATOM 1426 O O . HIS A 1 178 ? 4.022 20.419 18.808 1.00 73.50 178 HIS A O 1
ATOM 1432 N N . CYS A 1 179 ? 5.000 18.405 18.701 1.00 65.44 179 CYS A N 1
ATOM 1433 C CA . CYS A 1 179 ? 4.079 17.747 19.634 1.00 65.44 179 CYS A CA 1
ATOM 1434 C C . CYS A 1 179 ? 4.745 17.374 20.968 1.00 65.44 179 CYS A C 1
ATOM 1436 O O . CYS A 1 179 ? 4.206 16.536 21.694 1.00 65.44 179 CYS A O 1
ATOM 1438 N N . MET A 1 180 ? 5.884 17.991 21.313 1.00 53.41 180 MET A N 1
ATOM 1439 C CA . MET A 1 180 ? 6.559 17.836 22.608 1.00 53.41 180 MET A CA 1
ATOM 1440 C C . MET A 1 180 ? 5.649 18.249 23.783 1.00 53.41 180 MET A C 1
ATOM 1442 O O . MET A 1 180 ? 5.675 19.364 24.292 1.00 53.41 180 MET A O 1
ATOM 1446 N N . ARG A 1 181 ? 4.869 17.282 24.268 1.00 58.16 181 ARG A N 1
ATOM 1447 C CA . ARG A 1 181 ? 4.628 17.053 25.698 1.00 58.16 181 ARG A CA 1
ATOM 1448 C C . ARG A 1 181 ? 5.133 15.642 26.021 1.00 58.16 181 ARG A C 1
ATOM 1450 O O . ARG A 1 181 ? 4.323 14.715 26.109 1.00 58.16 181 ARG A O 1
ATOM 1457 N N . PRO A 1 182 ? 6.462 15.454 26.122 1.00 61.50 182 PRO A N 1
ATOM 1458 C CA . PRO A 1 182 ? 7.098 14.138 26.049 1.00 61.50 182 PRO A CA 1
ATOM 1459 C C . PRO A 1 182 ? 6.695 13.211 27.201 1.00 61.50 182 PRO A C 1
ATOM 1461 O O . PRO A 1 182 ? 6.476 12.026 26.971 1.00 61.50 182 PRO A O 1
ATOM 1464 N N . LEU A 1 183 ? 6.489 13.741 28.411 1.00 62.12 183 LEU A N 1
ATOM 1465 C CA . LEU A 1 183 ? 6.138 12.914 29.567 1.00 62.12 183 LEU A CA 1
ATOM 1466 C C . LEU A 1 183 ? 4.642 12.584 29.631 1.00 62.12 183 LEU A C 1
ATOM 1468 O O . LEU A 1 183 ? 4.255 11.432 29.792 1.00 62.12 183 LEU A O 1
ATOM 1472 N N . VAL A 1 184 ? 3.788 13.596 29.452 1.00 64.62 184 VAL A N 1
ATOM 1473 C CA . VAL A 1 184 ? 2.331 13.442 29.583 1.00 64.62 184 VAL A CA 1
ATOM 1474 C C . VAL A 1 184 ? 1.766 12.568 28.466 1.00 64.62 184 VAL A C 1
ATOM 1476 O O . VAL A 1 184 ? 0.856 11.790 28.715 1.00 64.62 184 VAL A O 1
ATOM 1479 N N . TYR A 1 185 ? 2.305 12.643 27.244 1.00 67.06 185 TYR A N 1
ATOM 1480 C CA . TYR A 1 185 ? 1.847 11.779 26.154 1.00 67.06 185 TYR A CA 1
ATOM 1481 C C . TYR A 1 185 ? 2.271 10.321 26.347 1.00 67.06 185 TYR A C 1
ATOM 1483 O O . TYR A 1 185 ? 1.446 9.433 26.148 1.00 67.06 185 TYR A O 1
ATOM 1491 N N . GLN A 1 186 ? 3.523 10.059 26.745 1.00 69.50 186 GLN A N 1
ATOM 1492 C CA . GLN A 1 186 ? 3.964 8.687 27.011 1.00 69.50 186 GLN A CA 1
ATOM 1493 C C . GLN A 1 186 ? 3.223 8.082 28.203 1.00 69.50 186 GLN A C 1
ATOM 1495 O O . GLN A 1 186 ? 2.701 6.974 28.088 1.00 69.50 186 GLN A O 1
ATOM 1500 N N . TYR A 1 187 ? 3.080 8.843 29.293 1.00 77.44 187 TYR A N 1
ATOM 1501 C CA . TYR A 1 187 ? 2.275 8.438 30.440 1.00 77.44 187 TYR A CA 1
ATOM 1502 C C . TYR A 1 187 ? 0.826 8.171 30.034 1.00 77.44 187 TYR A C 1
ATOM 1504 O O . TYR A 1 187 ? 0.310 7.099 30.319 1.00 77.44 187 TYR A O 1
ATOM 1512 N N . ASN A 1 188 ? 0.190 9.083 29.290 1.00 73.50 188 ASN A N 1
ATOM 1513 C CA . ASN A 1 188 ? -1.179 8.884 28.822 1.00 73.50 188 ASN A CA 1
ATOM 1514 C C . ASN A 1 188 ? -1.301 7.700 27.872 1.00 73.50 188 ASN A C 1
ATOM 1516 O O . ASN A 1 188 ? -2.330 7.050 27.913 1.00 73.50 188 ASN A O 1
ATOM 1520 N N . LYS A 1 189 ? -0.304 7.403 27.028 1.00 74.31 189 LYS A N 1
ATOM 1521 C CA . LYS A 1 189 ? -0.327 6.227 26.149 1.00 74.31 189 LYS A CA 1
ATOM 1522 C C . LYS A 1 189 ? -0.317 4.941 26.976 1.00 74.31 189 LYS A C 1
ATOM 1524 O O . LYS A 1 189 ? -1.188 4.104 26.769 1.00 74.31 189 LYS A O 1
ATOM 1529 N N . ILE A 1 190 ? 0.618 4.827 27.921 1.00 80.88 190 ILE A N 1
ATOM 1530 C CA . ILE A 1 190 ? 0.733 3.667 28.819 1.00 80.88 190 ILE A CA 1
ATOM 1531 C C . ILE A 1 190 ? -0.521 3.544 29.691 1.00 80.88 190 ILE A C 1
ATOM 1533 O O . ILE A 1 190 ? -1.062 2.454 29.860 1.00 80.88 190 ILE A O 1
ATOM 1537 N N . LEU A 1 191 ? -1.016 4.665 30.219 1.00 83.62 191 LEU A N 1
ATOM 1538 C CA . LEU A 1 191 ? -2.240 4.706 31.006 1.00 83.62 191 LEU A CA 1
ATOM 1539 C C . LEU A 1 191 ? -3.439 4.285 30.157 1.00 83.62 191 LEU A C 1
ATOM 1541 O O . LEU A 1 191 ? -4.228 3.478 30.630 1.00 83.62 191 LEU A O 1
ATOM 1545 N N . LEU A 1 192 ? -3.564 4.766 28.914 1.00 82.88 192 LEU A N 1
ATOM 1546 C CA . LEU A 1 192 ? -4.647 4.368 28.011 1.00 82.88 192 LEU A CA 1
ATOM 1547 C C . LEU A 1 192 ? -4.596 2.872 27.729 1.00 82.88 192 LEU A C 1
ATOM 1549 O O . LEU A 1 192 ? -5.631 2.231 27.758 1.00 82.88 192 LEU A O 1
ATOM 1553 N N . GLU A 1 193 ? -3.412 2.329 27.458 1.00 81.94 193 GLU A N 1
ATOM 1554 C CA . GLU A 1 193 ? -3.225 0.917 27.131 1.00 81.94 193 GLU A CA 1
ATOM 1555 C C . GLU A 1 193 ? -3.588 0.014 28.312 1.00 81.94 193 GLU A C 1
ATOM 1557 O O . GLU A 1 193 ? -4.395 -0.904 28.166 1.00 81.94 193 GLU A O 1
ATOM 1562 N N . LYS A 1 194 ? -3.099 0.337 29.516 1.00 86.94 194 LYS A N 1
ATOM 1563 C CA . LYS A 1 194 ? -3.483 -0.381 30.740 1.00 86.94 194 LYS A CA 1
ATOM 1564 C C . LYS A 1 194 ? -4.970 -0.228 31.059 1.00 86.94 194 LYS A C 1
ATOM 1566 O O . LYS A 1 194 ? -5.608 -1.192 31.475 1.00 86.94 194 LYS A O 1
ATOM 1571 N N . THR A 1 195 ? -5.521 0.967 30.857 1.00 87.44 195 THR A N 1
ATOM 1572 C CA . THR A 1 195 ? -6.936 1.268 31.121 1.00 87.44 195 THR A CA 1
ATOM 1573 C C . THR A 1 195 ? -7.848 0.536 30.141 1.00 87.44 195 THR A C 1
ATOM 1575 O O . THR A 1 195 ? -8.839 -0.039 30.568 1.00 87.44 195 THR A O 1
ATOM 1578 N N . ASP A 1 196 ? -7.508 0.494 28.853 1.00 84.50 196 ASP A N 1
ATOM 1579 C CA . ASP A 1 196 ? -8.268 -0.212 27.814 1.00 84.50 196 ASP A CA 1
ATOM 1580 C C . ASP A 1 196 ? -8.286 -1.723 28.076 1.00 84.50 196 ASP A C 1
ATOM 1582 O O . ASP A 1 196 ? -9.339 -2.359 28.014 1.00 84.50 196 ASP A O 1
ATOM 1586 N N . LEU A 1 197 ? -7.141 -2.288 28.476 1.00 86.75 197 LEU A N 1
ATOM 1587 C CA . LEU A 1 197 ? -7.025 -3.701 28.837 1.00 86.75 197 LEU A CA 1
ATOM 1588 C C . LEU A 1 197 ? -7.851 -4.030 30.090 1.00 86.75 197 LEU A C 1
ATOM 1590 O O . LEU A 1 197 ? -8.584 -5.021 30.106 1.00 86.75 197 LEU A O 1
ATOM 1594 N N . TYR A 1 198 ? -7.785 -3.177 31.115 1.00 92.69 198 TYR A N 1
ATOM 1595 C CA . TYR A 1 198 ? -8.589 -3.322 32.329 1.00 92.69 198 TYR A CA 1
ATOM 1596 C C . TYR A 1 198 ? -10.094 -3.207 32.048 1.00 92.69 198 TYR A C 1
ATOM 1598 O O . TYR A 1 198 ? -10.856 -4.094 32.431 1.00 92.69 198 TYR A O 1
ATOM 1606 N N . ILE A 1 199 ? -10.523 -2.163 31.329 1.00 92.25 199 ILE A N 1
ATOM 1607 C CA . ILE A 1 199 ? -11.929 -1.943 30.960 1.00 92.25 199 ILE A CA 1
ATOM 1608 C C . ILE A 1 199 ? -12.451 -3.107 30.123 1.00 92.25 199 ILE A C 1
ATOM 1610 O O . ILE A 1 199 ? -13.537 -3.602 30.395 1.00 92.25 199 ILE A O 1
ATOM 1614 N N . THR A 1 200 ? -11.683 -3.587 29.143 1.00 89.75 200 THR A N 1
ATOM 1615 C CA . THR A 1 200 ? -12.086 -4.730 28.310 1.00 89.75 200 THR A CA 1
ATOM 1616 C C . THR A 1 200 ? -12.279 -5.988 29.154 1.00 89.75 200 THR A C 1
ATOM 1618 O O . THR A 1 200 ? -13.246 -6.723 28.958 1.00 89.75 200 THR A O 1
ATOM 1621 N N . LYS A 1 201 ? -11.391 -6.227 30.125 1.00 94.50 201 LYS A N 1
ATOM 1622 C CA . LYS A 1 201 ? -11.493 -7.369 31.039 1.00 94.50 201 LYS A CA 1
ATOM 1623 C C . LYS A 1 201 ? -12.735 -7.279 31.927 1.00 94.50 201 LYS A C 1
ATOM 1625 O O . LYS A 1 201 ? -13.450 -8.268 32.053 1.00 94.50 201 LYS A O 1
ATOM 1630 N N . GLU A 1 202 ? -13.003 -6.116 32.514 1.00 95.81 202 GLU A N 1
ATOM 1631 C CA . GLU A 1 202 ? -14.181 -5.917 33.366 1.00 95.81 202 GLU A CA 1
ATOM 1632 C C . GLU A 1 202 ? -15.490 -5.921 32.565 1.00 95.81 202 GLU A C 1
ATOM 1634 O O . GLU A 1 202 ? -16.456 -6.554 32.979 1.00 95.81 202 GLU A O 1
ATOM 1639 N N . LEU A 1 203 ? -15.520 -5.326 31.367 1.00 92.50 203 LEU A N 1
ATOM 1640 C CA . LEU A 1 203 ? -16.671 -5.417 30.462 1.00 92.50 203 LEU A CA 1
ATOM 1641 C C . LEU A 1 203 ? -16.964 -6.860 30.054 1.00 92.50 203 LEU A C 1
ATOM 1643 O O . LEU A 1 203 ? -18.127 -7.248 30.004 1.00 92.50 203 LEU A O 1
ATOM 1647 N N . LYS A 1 204 ? -15.926 -7.659 29.785 1.00 95.06 204 LYS A N 1
ATOM 1648 C CA . LYS A 1 204 ? -16.089 -9.076 29.455 1.00 95.06 204 LYS A CA 1
ATOM 1649 C C . LYS A 1 204 ? -16.724 -9.845 30.614 1.00 95.06 204 LYS A C 1
ATOM 1651 O O . LYS A 1 204 ? -17.679 -10.575 30.382 1.00 95.06 204 LYS A O 1
ATOM 1656 N N . LYS A 1 205 ? -16.258 -9.627 31.848 1.00 97.44 205 LYS A N 1
ATOM 1657 C CA . LYS A 1 205 ? -16.864 -10.238 33.042 1.00 97.44 205 LYS A CA 1
ATOM 1658 C C . LYS A 1 205 ? -18.319 -9.820 33.227 1.00 97.44 205 LYS A C 1
ATOM 1660 O O . LYS A 1 205 ? -19.179 -10.675 33.371 1.00 97.44 205 LYS A O 1
ATOM 1665 N N . LEU A 1 206 ? -18.610 -8.520 33.151 1.00 96.12 206 LEU A N 1
ATOM 1666 C CA . LEU A 1 206 ? -19.979 -8.011 33.275 1.00 96.12 206 LEU A CA 1
ATOM 1667 C C . LEU A 1 206 ? -20.906 -8.578 32.191 1.00 96.12 206 LEU A C 1
ATOM 1669 O O . LEU A 1 206 ? -22.069 -8.866 32.465 1.00 96.12 206 LEU A O 1
ATOM 1673 N N . ALA A 1 207 ? -20.406 -8.741 30.963 1.00 94.62 207 ALA A N 1
ATOM 1674 C CA . ALA A 1 207 ? -21.155 -9.363 29.878 1.00 94.62 207 ALA A CA 1
ATOM 1675 C C . ALA A 1 207 ? -21.403 -10.858 30.135 1.00 94.62 207 ALA A C 1
ATOM 1677 O O . ALA A 1 207 ? -22.521 -11.321 29.921 1.00 94.62 207 ALA A O 1
ATOM 1678 N N . GLU A 1 208 ? -20.401 -11.594 30.624 1.00 97.56 208 GLU A N 1
ATOM 1679 C CA . GLU A 1 208 ? -20.529 -13.008 31.003 1.00 97.56 208 GLU A CA 1
ATOM 1680 C C . GLU A 1 208 ? -21.526 -13.204 32.153 1.00 97.56 208 GLU A C 1
ATOM 1682 O O . GLU A 1 208 ? -22.392 -14.072 32.064 1.00 97.56 208 GLU A O 1
ATOM 1687 N N . ASP A 1 209 ? -21.464 -12.372 33.192 1.00 97.88 209 ASP A N 1
ATOM 1688 C CA . ASP A 1 209 ? -22.388 -12.437 34.327 1.00 97.88 209 ASP A CA 1
ATOM 1689 C C . ASP A 1 209 ? -23.817 -12.107 33.890 1.00 97.88 209 ASP A C 1
ATOM 1691 O O . ASP A 1 209 ? -24.747 -12.859 34.178 1.00 97.88 209 ASP A O 1
ATOM 1695 N N . LYS A 1 210 ? -24.001 -11.043 33.099 1.00 96.56 210 LYS A N 1
ATOM 1696 C CA . LYS A 1 210 ? -25.324 -10.672 32.580 1.00 96.56 210 LYS A CA 1
ATOM 1697 C C . LYS A 1 210 ? -25.898 -11.733 31.638 1.00 96.56 210 LYS A C 1
ATOM 1699 O O . LYS A 1 210 ? -27.109 -11.952 31.647 1.00 96.56 210 LYS A O 1
ATOM 1704 N N . ALA A 1 211 ? -25.055 -12.389 30.840 1.00 95.88 211 ALA A N 1
ATOM 1705 C CA . ALA A 1 211 ? -25.465 -13.508 29.997 1.00 95.88 211 ALA A CA 1
ATOM 1706 C C . ALA A 1 211 ? -25.897 -14.719 30.839 1.00 95.88 211 ALA A C 1
ATOM 1708 O O . ALA A 1 211 ? -26.929 -15.315 30.539 1.00 95.88 211 ALA A O 1
ATOM 1709 N N . LYS A 1 212 ? -25.175 -15.042 31.923 1.00 97.19 212 LYS A N 1
ATOM 1710 C CA . LYS A 1 212 ? -25.552 -16.117 32.857 1.00 97.19 212 LYS A CA 1
ATOM 1711 C C . LYS A 1 212 ? -26.873 -15.832 33.564 1.00 97.19 212 LYS A C 1
ATOM 1713 O O . LYS A 1 212 ? -27.728 -16.709 33.577 1.00 97.19 212 LYS A O 1
ATOM 1718 N N . THR A 1 213 ? -27.065 -14.621 34.093 1.00 97.69 213 THR A N 1
ATOM 1719 C CA . THR A 1 213 ? -28.313 -14.248 34.779 1.00 97.69 213 THR A CA 1
ATOM 1720 C C . THR A 1 213 ? -29.510 -14.324 33.835 1.00 97.69 213 THR A C 1
ATOM 1722 O O . THR A 1 213 ? -30.513 -14.935 34.183 1.00 97.69 213 THR A O 1
ATOM 1725 N N . ARG A 1 214 ? -29.395 -13.780 32.612 1.00 94.94 214 ARG A N 1
ATOM 1726 C CA . ARG A 1 214 ? -30.471 -13.880 31.608 1.00 94.94 214 ARG A CA 1
ATOM 1727 C C . ARG A 1 214 ? -30.726 -15.318 31.158 1.00 94.94 214 ARG A C 1
ATOM 1729 O O . ARG A 1 214 ? -31.874 -15.687 30.949 1.00 94.94 214 ARG A O 1
ATOM 1736 N N . GLY A 1 215 ? -29.675 -16.126 31.015 1.00 94.69 215 GLY A N 1
ATOM 1737 C CA . GLY A 1 215 ? -29.810 -17.545 30.688 1.00 94.69 215 GLY A CA 1
ATOM 1738 C C . GLY A 1 215 ? -30.530 -18.331 31.786 1.00 94.69 215 GLY A C 1
ATOM 1739 O O . GLY A 1 215 ? -31.401 -19.137 31.480 1.00 94.69 215 GLY A O 1
ATOM 1740 N N . GLN A 1 216 ? -30.219 -18.066 33.059 1.00 97.38 216 GLN A N 1
ATOM 1741 C CA . GLN A 1 216 ? -30.912 -18.670 34.203 1.00 97.38 216 GLN A CA 1
ATOM 1742 C C . GLN A 1 216 ? -32.384 -18.253 34.259 1.00 97.38 216 GLN A C 1
ATOM 1744 O O . GLN A 1 216 ? -33.242 -19.119 34.358 1.00 97.38 216 GLN A O 1
ATOM 1749 N N . GLU A 1 217 ? -32.681 -16.963 34.084 1.00 96.44 217 GLU A N 1
ATOM 1750 C CA . GLU A 1 217 ? -34.057 -16.452 34.042 1.00 96.44 217 GLU A CA 1
ATOM 1751 C C . GLU A 1 217 ? -34.884 -17.122 32.930 1.00 96.44 217 GLU A C 1
ATOM 1753 O O . GLU A 1 217 ? -36.025 -17.521 33.153 1.00 96.44 217 GLU A O 1
ATOM 1758 N N . GLN A 1 218 ? -34.302 -17.324 31.741 1.00 95.50 218 GLN A N 1
ATOM 1759 C CA . GLN A 1 218 ? -34.967 -18.062 30.663 1.00 95.50 218 GLN A CA 1
ATOM 1760 C C . GLN A 1 218 ? -35.184 -19.543 31.002 1.00 95.50 218 GLN A C 1
ATOM 1762 O O . GLN A 1 218 ? -36.259 -20.070 30.724 1.00 95.50 218 GLN A O 1
ATOM 1767 N N . ILE A 1 219 ? -34.204 -20.211 31.618 1.00 96.88 219 ILE A N 1
ATOM 1768 C CA . ILE A 1 219 ? -34.335 -21.614 32.040 1.00 96.88 219 ILE A CA 1
ATOM 1769 C C . ILE A 1 219 ? -35.433 -21.767 33.099 1.00 96.88 219 ILE A C 1
ATOM 1771 O O . ILE A 1 219 ? -36.240 -22.691 33.007 1.00 96.88 219 ILE A O 1
ATOM 1775 N N . ASP A 1 220 ? -35.489 -20.870 34.079 1.00 97.38 220 ASP A N 1
ATOM 1776 C CA . ASP A 1 220 ? -36.482 -20.920 35.152 1.00 97.38 220 ASP A CA 1
ATOM 1777 C C . ASP A 1 220 ? -37.893 -20.629 34.619 1.00 97.38 220 ASP A C 1
ATOM 1779 O O . ASP A 1 220 ? -38.840 -21.330 34.976 1.00 97.38 220 ASP A O 1
ATOM 1783 N N . ASN A 1 221 ? -38.029 -19.690 33.675 1.00 96.81 221 ASN A N 1
ATOM 1784 C CA . ASN A 1 221 ? -39.294 -19.440 32.978 1.00 96.81 221 ASN A CA 1
ATOM 1785 C C . ASN A 1 221 ? -39.779 -20.669 32.185 1.00 96.81 221 ASN A C 1
ATOM 1787 O O . ASN A 1 221 ? -40.970 -20.980 32.213 1.00 96.81 221 ASN A O 1
ATOM 1791 N N . VAL A 1 222 ? -38.877 -21.394 31.511 1.00 96.88 222 VAL A N 1
ATOM 1792 C CA . VAL A 1 222 ? -39.222 -22.633 30.786 1.00 96.88 222 VAL A CA 1
ATOM 1793 C C . VAL A 1 222 ? -39.615 -23.754 31.750 1.00 96.88 222 VAL A C 1
ATOM 1795 O O . VAL A 1 222 ? -40.599 -24.445 31.500 1.00 96.88 222 VAL A O 1
ATOM 1798 N N . LYS A 1 223 ? -38.905 -23.923 32.873 1.00 97.00 223 LYS A N 1
ATOM 1799 C CA . LYS A 1 223 ? -39.273 -24.912 33.902 1.00 97.00 223 LYS A CA 1
ATOM 1800 C C . LYS A 1 223 ? -40.660 -24.642 34.477 1.00 97.00 223 LYS A C 1
ATOM 1802 O O . LYS A 1 223 ? -41.469 -25.559 34.544 1.00 97.00 223 LYS A O 1
ATOM 1807 N N . LEU A 1 224 ? -40.952 -23.386 34.812 1.00 96.75 224 LEU A N 1
ATOM 1808 C CA . LEU A 1 224 ? -42.248 -22.984 35.360 1.00 96.75 224 LEU A CA 1
ATOM 1809 C C . LEU A 1 224 ? -43.388 -23.171 34.346 1.00 96.75 224 LEU A C 1
ATOM 1811 O O . LEU A 1 224 ? -44.517 -23.479 34.726 1.00 96.75 224 LEU A O 1
ATOM 1815 N N . PHE A 1 225 ? -43.105 -23.005 33.051 1.00 96.44 225 PHE A N 1
ATOM 1816 C CA . PHE A 1 225 ? -44.050 -23.331 31.983 1.00 96.44 225 PHE A CA 1
ATOM 1817 C C . PHE A 1 225 ? -44.309 -24.844 31.883 1.00 96.44 225 PHE A C 1
ATOM 1819 O O . PHE A 1 225 ? -45.463 -25.255 31.786 1.00 96.44 225 PHE A O 1
ATOM 1826 N N . LEU A 1 226 ? -43.258 -25.670 31.958 1.00 95.50 226 LEU A N 1
ATOM 1827 C CA . LEU A 1 226 ? -43.368 -27.133 31.910 1.00 95.50 226 LEU A CA 1
ATO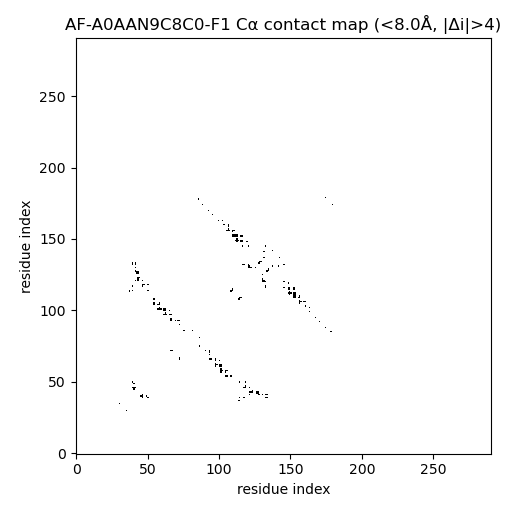M 1828 C C . LEU A 1 226 ? -44.119 -27.711 33.120 1.00 95.50 226 LEU A C 1
ATOM 1830 O O . LEU A 1 226 ? -44.993 -28.551 32.931 1.00 95.50 226 LEU A O 1
ATOM 1834 N N . GLU A 1 227 ? -43.840 -27.239 34.339 1.00 95.19 227 GLU A N 1
ATOM 1835 C CA . GLU A 1 227 ? -44.550 -27.676 35.556 1.00 95.19 227 GLU A CA 1
ATOM 1836 C C . GLU A 1 227 ? -46.060 -27.413 35.453 1.00 95.19 227 GLU A C 1
ATOM 1838 O O . GLU A 1 227 ? -46.866 -28.306 35.706 1.00 95.19 227 GLU A O 1
ATOM 1843 N N . LYS A 1 228 ? -46.459 -26.233 34.956 1.00 95.31 228 LYS A N 1
ATOM 1844 C CA . LYS A 1 228 ? -47.877 -25.899 34.739 1.00 95.31 228 LYS A CA 1
ATOM 1845 C C . LYS A 1 228 ? -48.578 -26.801 33.721 1.00 95.31 228 LYS A C 1
ATOM 1847 O O . LYS A 1 228 ? -49.785 -26.997 33.834 1.00 95.31 228 LYS A O 1
ATOM 1852 N N . HIS A 1 229 ? -47.869 -27.299 32.708 1.00 94.06 229 HIS A N 1
ATOM 1853 C CA . HIS A 1 229 ? -48.447 -28.231 31.735 1.00 94.06 229 HIS A CA 1
ATOM 1854 C C . HIS A 1 229 ? -48.618 -29.638 32.313 1.00 94.06 229 HIS A C 1
ATOM 1856 O O . HIS A 1 229 ? -49.684 -30.224 32.142 1.00 94.06 229 HIS A O 1
ATOM 1862 N N . ILE A 1 230 ? -47.628 -30.139 33.056 1.00 93.69 230 ILE A N 1
ATOM 1863 C CA . ILE A 1 230 ? -47.690 -31.469 33.684 1.00 93.69 230 ILE A CA 1
ATOM 1864 C C . ILE A 1 230 ? -48.833 -31.543 34.717 1.00 93.69 230 ILE A C 1
ATOM 1866 O O . ILE A 1 230 ? -49.593 -32.516 34.746 1.00 93.69 230 ILE A O 1
ATOM 1870 N N . ASP A 1 231 ? -49.013 -30.496 35.528 1.00 91.44 231 ASP A N 1
ATOM 1871 C CA . ASP A 1 231 ? -50.104 -30.441 36.512 1.00 91.44 231 ASP A CA 1
ATOM 1872 C C . ASP A 1 231 ? -51.493 -30.366 35.845 1.00 91.44 231 ASP A C 1
ATOM 1874 O O . ASP A 1 231 ? -52.462 -30.948 36.342 1.00 91.44 231 ASP A O 1
ATOM 1878 N N . GLY A 1 232 ? -51.592 -29.688 34.695 1.00 84.81 232 GLY A N 1
ATOM 1879 C CA . GLY A 1 232 ? -52.831 -29.572 33.920 1.00 84.81 232 GLY A CA 1
ATOM 1880 C C . GLY A 1 232 ? -53.296 -30.898 33.306 1.00 84.81 232 GLY A C 1
ATOM 1881 O O . GLY A 1 232 ? -54.484 -31.219 33.372 1.00 84.81 232 GLY A O 1
ATOM 1882 N N . GLU A 1 233 ? -52.375 -31.701 32.764 1.00 77.81 233 GLU A N 1
ATOM 1883 C CA . GLU A 1 233 ? -52.698 -33.032 32.222 1.00 77.81 233 GLU A CA 1
ATOM 1884 C C . GLU A 1 233 ? -53.157 -34.005 33.322 1.00 77.81 233 GLU A C 1
ATOM 1886 O O . GLU A 1 233 ? -54.097 -34.781 33.129 1.00 77.81 233 GLU A O 1
ATOM 1891 N N . THR A 1 234 ? -52.568 -33.912 34.519 1.00 75.12 234 THR A N 1
ATOM 1892 C CA . THR A 1 234 ? -52.912 -34.790 35.650 1.00 75.12 234 THR A CA 1
ATOM 1893 C C . THR A 1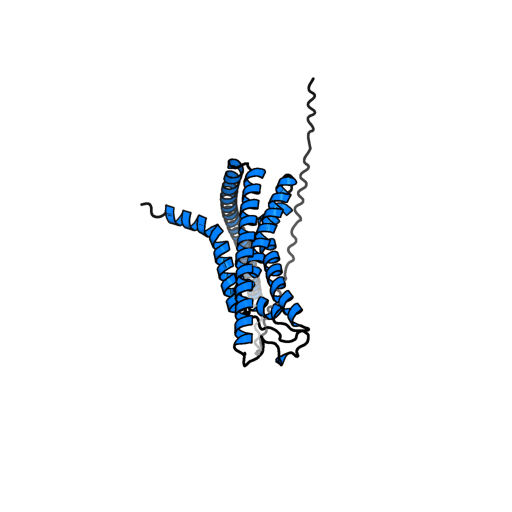 234 ? -54.351 -34.563 36.145 1.00 75.12 234 THR A C 1
ATOM 1895 O O . THR A 1 234 ? -55.038 -35.517 36.520 1.00 75.12 234 THR A O 1
ATOM 1898 N N . GLN A 1 235 ? -54.856 -33.322 36.104 1.00 69.44 235 GLN A N 1
ATOM 1899 C CA . GLN A 1 235 ? -56.245 -33.027 36.483 1.00 69.44 235 GLN A CA 1
ATOM 1900 C C . GLN A 1 235 ? -57.266 -33.551 35.463 1.00 69.44 235 GLN A C 1
ATOM 1902 O O . GLN A 1 235 ? -58.269 -34.143 35.868 1.00 69.44 235 GLN A O 1
ATOM 1907 N N . GLN A 1 236 ? -56.998 -33.433 34.157 1.00 66.31 236 GLN A N 1
ATOM 1908 C CA . GLN A 1 236 ? -57.898 -33.976 33.127 1.00 66.31 236 GLN A CA 1
ATOM 1909 C C . GLN A 1 236 ? -57.997 -35.506 33.182 1.00 66.31 236 GLN A C 1
ATOM 1911 O O . GLN A 1 236 ? -59.069 -36.072 32.953 1.00 66.31 236 GLN A O 1
ATOM 1916 N N . GLN A 1 237 ? -56.912 -36.192 33.546 1.00 63.72 237 GLN A N 1
ATOM 1917 C CA . GLN A 1 237 ? -56.924 -37.647 33.666 1.00 63.72 237 GLN A CA 1
ATOM 1918 C C . GLN A 1 237 ? -57.675 -38.136 34.920 1.00 63.72 237 GLN A C 1
ATOM 1920 O O . GLN A 1 237 ? -58.295 -39.198 34.882 1.00 63.72 237 GLN A O 1
ATOM 1925 N N . SER A 1 238 ? -57.708 -37.351 36.005 1.00 61.03 238 SER A N 1
ATOM 1926 C CA . SER A 1 238 ? -58.497 -37.673 37.207 1.00 61.03 238 SER A CA 1
ATOM 1927 C C . SER A 1 238 ? -60.009 -37.524 36.991 1.00 61.03 238 SER A C 1
ATOM 1929 O O . SER A 1 238 ? -60.777 -38.320 37.533 1.00 61.03 238 SER A O 1
ATOM 1931 N N . GLU A 1 239 ? -60.460 -36.543 36.204 1.00 59.34 239 GLU A N 1
ATOM 1932 C CA . GLU A 1 239 ? -61.892 -36.365 35.906 1.00 59.34 239 GLU A CA 1
ATOM 1933 C C . GLU A 1 239 ? -62.403 -37.384 34.871 1.00 59.34 239 GLU A C 1
ATOM 1935 O O . GLU A 1 239 ? -63.533 -37.868 34.978 1.00 59.34 239 GLU A O 1
ATOM 1940 N N . GLY A 1 240 ? -61.553 -37.815 33.931 1.00 55.66 240 GLY A N 1
ATOM 1941 C CA . GLY A 1 240 ? -61.891 -38.871 32.968 1.00 55.66 240 GLY A CA 1
ATOM 1942 C C . GLY A 1 240 ? -62.110 -40.255 33.598 1.00 55.66 240 GLY A C 1
ATOM 1943 O O . GLY A 1 240 ? -62.931 -41.033 33.113 1.00 55.66 240 GLY A O 1
ATOM 1944 N N . VAL A 1 241 ? -61.439 -40.567 34.713 1.00 55.91 241 VAL A N 1
ATOM 1945 C CA . VAL A 1 241 ? -61.568 -41.872 35.392 1.00 55.91 241 VAL A CA 1
ATOM 1946 C C . VAL A 1 241 ? -62.865 -41.983 36.210 1.00 55.91 241 VAL A C 1
ATOM 1948 O O . VAL A 1 241 ? -63.396 -43.083 36.357 1.00 55.91 241 VAL A O 1
ATOM 1951 N N . GLN A 1 242 ? -63.448 -40.874 36.682 1.00 53.84 242 GLN A N 1
ATOM 1952 C CA . GLN A 1 242 ? -64.753 -40.896 37.364 1.00 53.84 242 GLN A CA 1
ATOM 1953 C C . GLN A 1 242 ? -65.951 -40.919 36.404 1.00 53.84 242 GLN A C 1
ATOM 1955 O O . GLN A 1 242 ? -67.005 -41.437 36.772 1.00 53.84 242 GLN A O 1
ATOM 1960 N N . ALA A 1 243 ? -65.793 -40.453 35.163 1.00 52.25 243 ALA A N 1
ATOM 1961 C CA . ALA A 1 243 ? -66.836 -40.557 34.140 1.00 52.25 243 ALA A CA 1
ATOM 1962 C C . ALA A 1 243 ? -66.909 -41.948 33.470 1.00 52.25 243 ALA A C 1
ATOM 1964 O O . ALA A 1 243 ? -67.920 -42.281 32.854 1.00 52.25 243 ALA A O 1
ATOM 1965 N N . ALA A 1 244 ? -65.882 -42.793 33.616 1.00 49.53 244 ALA A N 1
ATOM 1966 C CA . ALA A 1 244 ? -65.801 -44.100 32.958 1.00 49.53 244 ALA A CA 1
ATOM 1967 C C . ALA A 1 244 ? -66.402 -45.286 33.756 1.00 49.53 244 ALA A C 1
ATOM 1969 O O . ALA A 1 244 ? -66.336 -46.420 33.284 1.00 49.53 244 ALA A O 1
ATOM 1970 N N . SER A 1 245 ? -67.028 -45.078 34.927 1.00 47.22 245 SER A N 1
ATOM 1971 C CA . SER A 1 245 ? -67.716 -46.164 35.666 1.00 47.22 245 SER A CA 1
ATOM 1972 C C . SER A 1 245 ? -69.178 -46.405 35.245 1.00 47.22 245 SER A C 1
ATOM 1974 O O . SER A 1 245 ? -69.809 -47.346 35.725 1.00 47.22 245 SER A O 1
ATOM 1976 N N . HIS A 1 246 ? -69.706 -45.625 34.295 1.00 48.50 246 HIS A N 1
ATOM 1977 C CA . HIS A 1 246 ? -71.053 -45.791 33.739 1.00 48.50 246 HIS A CA 1
ATOM 1978 C C . HIS A 1 246 ? -71.049 -45.804 32.204 1.00 48.50 246 HIS A C 1
ATOM 1980 O O . HIS A 1 246 ? -71.663 -44.951 31.583 1.00 48.50 246 HIS A O 1
ATOM 1986 N N . HIS A 1 247 ? -70.352 -46.756 31.583 1.00 46.47 247 HIS A N 1
ATOM 1987 C CA . HIS A 1 247 ? -70.830 -47.484 30.396 1.00 46.47 247 HIS A CA 1
ATOM 1988 C C . HIS A 1 247 ? -69.710 -48.372 29.848 1.00 46.47 247 HIS A C 1
ATOM 1990 O O . HIS A 1 247 ? -68.794 -47.911 29.175 1.00 46.47 247 HIS A O 1
ATOM 1996 N N . ALA A 1 248 ? -69.822 -49.673 30.107 1.00 38.59 248 ALA A N 1
ATOM 1997 C CA . ALA A 1 248 ? -69.152 -50.683 29.307 1.00 38.59 248 ALA A CA 1
ATOM 1998 C C . ALA A 1 248 ? -70.006 -50.953 28.059 1.00 38.59 248 ALA A C 1
ATOM 2000 O O . ALA A 1 248 ? -71.164 -51.353 28.186 1.00 38.59 248 ALA A O 1
ATOM 2001 N N . ASN A 1 249 ? -69.442 -50.751 26.870 1.00 45.03 249 ASN A N 1
ATOM 2002 C CA . ASN A 1 249 ? -69.856 -51.453 25.657 1.00 45.03 249 ASN A CA 1
ATOM 2003 C C . ASN A 1 249 ? -68.611 -51.676 24.772 1.00 45.03 249 ASN A C 1
ATOM 2005 O O . ASN A 1 249 ? -67.837 -50.728 24.619 1.00 45.03 249 ASN A O 1
ATOM 2009 N N . PRO A 1 250 ? -68.366 -52.885 24.236 1.00 49.22 250 PRO A N 1
ATOM 2010 C CA . PRO A 1 250 ? -67.174 -53.187 23.451 1.00 49.22 250 PRO A CA 1
ATOM 2011 C C . PRO A 1 250 ? -67.468 -53.143 21.946 1.00 49.22 250 PRO A C 1
ATOM 2013 O O . PRO A 1 250 ? -68.429 -53.761 21.518 1.00 49.22 250 PRO A O 1
ATOM 2016 N N . GLU A 1 251 ? -66.633 -52.451 21.166 1.00 41.25 251 GLU A N 1
ATOM 2017 C CA . GLU A 1 251 ? -66.371 -52.603 19.710 1.00 41.25 251 GLU A CA 1
ATOM 2018 C C . GLU A 1 251 ? -65.690 -51.302 19.231 1.00 41.25 251 GLU A C 1
ATOM 2020 O O . GLU A 1 251 ? -66.017 -50.235 19.732 1.00 41.25 251 GLU A O 1
ATOM 2025 N N . GLN A 1 252 ? -64.738 -51.233 18.303 1.00 42.72 252 GLN A N 1
ATOM 2026 C CA . GLN A 1 252 ? -64.030 -52.191 17.459 1.00 42.72 252 GLN A CA 1
ATOM 2027 C C . GLN A 1 252 ? -62.791 -51.444 16.904 1.00 42.72 252 GLN A C 1
ATOM 2029 O O . GLN A 1 252 ? -62.789 -50.218 16.812 1.00 42.72 252 GLN A O 1
ATOM 2034 N N . LEU A 1 253 ? -61.747 -52.203 16.574 1.00 52.28 253 LEU A N 1
ATOM 2035 C CA . LEU A 1 253 ? -60.487 -51.808 15.923 1.00 52.28 253 LEU A CA 1
ATOM 2036 C C . LEU A 1 253 ? -60.666 -50.917 14.672 1.00 52.28 253 LEU A C 1
ATOM 2038 O O . LEU A 1 253 ? -61.490 -51.255 13.831 1.00 52.28 253 LEU A O 1
ATOM 2042 N N . ASP A 1 254 ? -59.798 -49.911 14.477 1.00 40.88 254 ASP A N 1
ATOM 2043 C CA . ASP A 1 254 ? -58.830 -49.912 13.358 1.00 40.88 254 ASP A CA 1
ATOM 2044 C C . ASP A 1 254 ? -57.781 -48.768 13.443 1.00 40.88 254 ASP A C 1
ATOM 2046 O O . ASP A 1 254 ? -58.036 -47.743 14.081 1.00 40.88 254 ASP A O 1
ATOM 2050 N N . PRO A 1 255 ? -56.581 -48.933 12.840 1.00 62.84 255 PRO A N 1
ATOM 2051 C CA . PRO A 1 255 ? -55.431 -48.043 12.999 1.00 62.84 255 PRO A CA 1
ATOM 2052 C C . PRO A 1 255 ? -55.219 -47.115 11.789 1.00 62.84 255 PRO A C 1
ATOM 2054 O O . PRO A 1 255 ? -55.332 -47.554 10.648 1.00 62.84 255 PRO A O 1
ATOM 2057 N N . SER A 1 256 ? -54.803 -45.860 12.001 1.00 39.97 256 SER A N 1
ATOM 2058 C CA . SER A 1 256 ? -54.132 -45.085 10.941 1.00 39.97 256 SER A CA 1
ATOM 2059 C C . SER A 1 256 ? -53.356 -43.871 11.470 1.00 39.97 256 SER A C 1
ATOM 2061 O O . SER A 1 256 ? -53.948 -42.901 11.930 1.00 39.97 256 SER A O 1
ATOM 2063 N N . SER A 1 257 ? -52.031 -43.979 11.340 1.00 44.22 257 SER A N 1
ATOM 2064 C CA . SER A 1 257 ? -50.998 -42.972 11.045 1.00 44.22 257 SER A CA 1
ATOM 2065 C C . SER A 1 257 ? -51.119 -41.517 11.514 1.00 44.22 257 SER A C 1
ATOM 2067 O O . SER A 1 257 ? -51.977 -40.761 11.074 1.00 44.22 257 SER A O 1
ATOM 2069 N N . ASP A 1 258 ? -50.100 -41.136 12.295 1.00 50.34 258 ASP A N 1
ATOM 2070 C CA . ASP A 1 258 ? -49.111 -40.079 12.022 1.00 50.34 258 ASP A CA 1
ATOM 2071 C C . ASP A 1 258 ? -49.596 -38.780 11.365 1.00 50.34 258 ASP A C 1
ATOM 2073 O O . ASP A 1 258 ? -50.042 -38.780 10.224 1.00 50.34 258 ASP A O 1
ATOM 2077 N N . THR A 1 259 ? -49.335 -37.638 12.013 1.00 44.59 259 THR A N 1
ATOM 2078 C CA . THR A 1 259 ? -48.300 -36.669 11.582 1.00 44.59 259 THR A CA 1
ATOM 2079 C C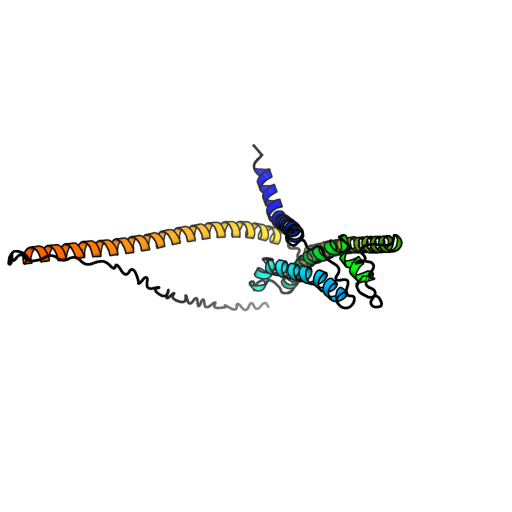 . THR A 1 259 ? -48.173 -35.574 12.654 1.00 44.59 259 THR A C 1
ATOM 2081 O O . THR A 1 259 ? -49.103 -34.806 12.887 1.00 44.59 259 THR A O 1
ATOM 2084 N N . ILE A 1 260 ? -47.016 -35.490 13.318 1.00 44.19 260 ILE A N 1
ATOM 2085 C CA . ILE A 1 260 ? -46.664 -34.394 14.234 1.00 44.19 260 ILE A CA 1
ATOM 2086 C C . ILE A 1 260 ? -46.102 -33.247 13.386 1.00 44.19 260 ILE A C 1
ATOM 2088 O O . ILE A 1 260 ? -44.971 -33.320 12.905 1.00 44.19 260 ILE A O 1
ATOM 2092 N N . SER A 1 261 ? -46.892 -32.191 13.190 1.00 40.31 261 SER A N 1
ATOM 2093 C CA . SER A 1 261 ? -46.444 -30.943 12.565 1.00 40.31 261 SER A CA 1
ATOM 2094 C C . SER A 1 261 ? -45.805 -30.037 13.614 1.00 40.31 261 SER A C 1
ATOM 2096 O O . SER A 1 261 ? -46.473 -29.479 14.482 1.00 40.31 261 SER A O 1
ATOM 2098 N N . LEU A 1 262 ? -44.484 -29.910 13.520 1.00 49.84 262 LEU A N 1
ATOM 2099 C CA . LEU A 1 262 ? -43.635 -29.071 14.358 1.00 49.84 262 LEU A CA 1
ATOM 2100 C C . LEU A 1 262 ? -43.379 -27.748 13.615 1.00 49.84 262 LEU A C 1
ATOM 2102 O O . LEU A 1 262 ? -42.303 -27.524 13.076 1.00 49.84 262 LEU A O 1
ATOM 2106 N N . GLU A 1 263 ? -44.386 -26.879 13.553 1.00 52.47 263 GLU A N 1
ATOM 2107 C CA . GLU A 1 263 ? -44.240 -25.504 13.060 1.00 52.47 263 GLU A CA 1
ATOM 2108 C C . GLU A 1 263 ? -44.959 -24.550 14.009 1.00 52.47 263 GLU A C 1
ATOM 2110 O O . GLU A 1 263 ? -46.183 -24.563 14.093 1.00 52.47 263 GLU A O 1
ATOM 2115 N N . ASN A 1 264 ? -44.177 -23.770 14.764 1.00 47.34 264 ASN A N 1
ATOM 2116 C CA . ASN A 1 264 ? -44.418 -22.358 15.096 1.00 47.34 264 ASN A CA 1
ATOM 2117 C C . ASN A 1 264 ? -43.467 -21.916 16.218 1.00 47.34 264 ASN A C 1
ATOM 2119 O O . ASN A 1 264 ? -43.858 -21.740 17.370 1.00 47.34 264 ASN A O 1
ATOM 2123 N N . PHE A 1 265 ? -42.196 -21.694 15.870 1.00 43.09 265 PHE A N 1
ATOM 2124 C CA . PHE A 1 265 ? -41.344 -20.799 16.651 1.00 43.09 265 PHE A CA 1
ATOM 2125 C C . PHE A 1 265 ? -41.589 -19.375 16.145 1.00 43.09 265 PHE A C 1
ATOM 2127 O O . PHE A 1 265 ? -40.983 -18.923 15.177 1.00 43.09 265 PHE A O 1
ATOM 2134 N N . GLY A 1 266 ? -42.553 -18.703 16.776 1.00 42.12 266 GLY A N 1
ATOM 2135 C CA . GLY A 1 266 ? -42.837 -17.291 16.558 1.00 42.12 266 GLY A CA 1
ATOM 2136 C C . GLY A 1 266 ? -41.675 -16.430 17.045 1.00 42.12 266 GLY A C 1
ATOM 2137 O O . GLY A 1 266 ? -41.350 -16.403 18.231 1.00 42.12 266 GLY A O 1
ATOM 2138 N N . GLU A 1 267 ? -41.055 -15.725 16.109 1.00 44.16 267 GLU A N 1
ATOM 2139 C CA . GLU A 1 267 ? -40.050 -14.695 16.336 1.00 44.16 267 GLU A CA 1
ATOM 2140 C C . GLU A 1 267 ? -40.737 -13.474 16.974 1.00 44.16 267 GLU A C 1
ATOM 2142 O O . GLU A 1 267 ? -41.338 -12.640 16.297 1.00 44.16 267 GLU A O 1
ATOM 2147 N N . THR A 1 268 ? -40.731 -13.389 18.306 1.00 44.41 268 THR A N 1
ATOM 2148 C CA . THR A 1 268 ? -41.216 -12.204 19.023 1.00 44.41 268 THR A CA 1
ATOM 2149 C C . THR A 1 268 ? -40.233 -11.056 18.832 1.00 44.41 268 THR A C 1
ATOM 2151 O O . THR A 1 268 ? -39.092 -11.120 19.294 1.00 44.41 268 THR A O 1
ATOM 2154 N N . ALA A 1 269 ? -40.702 -10.010 18.153 1.00 43.81 269 ALA A N 1
ATOM 2155 C CA . ALA A 1 269 ? -40.012 -8.744 17.967 1.00 43.81 269 ALA A CA 1
ATOM 2156 C C . ALA A 1 269 ? -39.565 -8.143 19.316 1.00 43.81 269 ALA A C 1
ATOM 2158 O O . ALA A 1 269 ? -40.359 -7.947 20.234 1.00 43.81 269 ALA A O 1
ATOM 2159 N N . ASP A 1 270 ? -38.264 -7.871 19.412 1.00 48.56 270 ASP A N 1
ATOM 2160 C CA . ASP A 1 270 ? -37.571 -7.250 20.543 1.00 48.56 270 ASP A CA 1
ATOM 2161 C C . ASP A 1 270 ? -37.899 -5.741 20.579 1.00 48.56 270 ASP A C 1
ATOM 2163 O O . ASP A 1 270 ? -37.160 -4.912 20.039 1.00 48.56 270 ASP A O 1
ATOM 2167 N N . ASP A 1 271 ? -39.031 -5.383 21.194 1.00 49.72 271 ASP A N 1
ATOM 2168 C CA . ASP A 1 271 ? -39.383 -4.005 21.559 1.00 49.72 271 ASP A CA 1
ATOM 2169 C C . ASP A 1 271 ? -38.445 -3.509 22.673 1.00 49.72 271 ASP A C 1
ATOM 2171 O O . ASP A 1 271 ? -38.711 -3.616 23.874 1.00 49.72 271 ASP A O 1
ATOM 2175 N N . ARG A 1 272 ? -37.296 -2.947 22.280 1.00 53.41 272 ARG A N 1
ATOM 2176 C CA . ARG A 1 272 ? -36.414 -2.231 23.211 1.00 53.41 272 ARG A CA 1
ATOM 2177 C C . ARG A 1 272 ? -36.907 -0.804 23.433 1.00 53.41 272 ARG A C 1
ATOM 2179 O O . ARG A 1 272 ? -36.972 -0.034 22.473 1.00 53.41 272 ARG A O 1
ATOM 2186 N N . PRO A 1 273 ? -37.118 -0.374 24.688 1.00 51.75 273 PRO A N 1
ATOM 2187 C CA . PRO A 1 273 ? -37.375 1.025 24.978 1.00 51.75 273 PRO A CA 1
ATOM 2188 C C . PRO A 1 273 ? -36.114 1.863 24.729 1.00 51.75 273 PRO A C 1
ATOM 2190 O O . PRO A 1 273 ? -35.027 1.594 25.253 1.00 51.75 273 PRO A O 1
ATOM 2193 N N . LEU A 1 274 ? -36.292 2.898 23.907 1.00 45.59 274 LEU A N 1
ATOM 2194 C CA . LEU A 1 274 ? -35.331 3.951 23.607 1.00 45.59 274 LEU A CA 1
ATOM 2195 C C . LEU A 1 274 ? -34.968 4.684 24.913 1.00 45.59 274 LEU A C 1
ATOM 2197 O O . LEU A 1 274 ? -35.794 5.381 25.501 1.00 45.59 274 LEU A O 1
ATOM 2201 N N . LEU A 1 275 ? -33.739 4.501 25.400 1.00 54.81 275 LEU A N 1
ATOM 2202 C CA . LEU A 1 275 ? -33.255 5.152 26.618 1.00 54.81 275 LEU A CA 1
ATOM 2203 C C . LEU A 1 275 ? -32.913 6.623 26.327 1.00 54.81 275 LEU A C 1
ATOM 2205 O O . LEU A 1 275 ? -31.802 6.958 25.911 1.00 54.81 275 LEU A O 1
ATOM 2209 N N . ASP A 1 276 ? -33.890 7.494 26.560 1.00 48.81 276 ASP A N 1
ATOM 2210 C CA . ASP A 1 276 ? -33.771 8.942 26.436 1.00 48.81 276 ASP A CA 1
ATOM 2211 C C . ASP A 1 276 ? -32.855 9.506 27.540 1.00 48.81 276 ASP A C 1
ATOM 2213 O O . ASP A 1 276 ? -33.199 9.552 28.723 1.00 48.81 276 ASP A O 1
ATOM 2217 N N . THR A 1 277 ? -31.646 9.935 27.171 1.00 48.59 277 THR A N 1
ATOM 2218 C CA . THR A 1 277 ? -30.679 10.555 28.093 1.00 48.59 277 THR A CA 1
ATOM 2219 C C . THR A 1 277 ? -30.580 12.059 27.851 1.00 48.59 277 THR A C 1
ATOM 2221 O O . THR A 1 277 ? -29.580 12.592 27.373 1.00 48.59 277 THR A O 1
ATOM 2224 N N . HIS A 1 278 ? -31.615 12.791 28.265 1.00 46.31 278 HIS A N 1
ATOM 2225 C CA . HIS A 1 278 ? -31.575 14.250 28.376 1.00 46.31 278 HIS A CA 1
ATOM 2226 C C . HIS A 1 278 ? -30.835 14.691 29.656 1.00 46.31 278 HIS A C 1
ATOM 2228 O O . HIS A 1 278 ? -31.438 14.965 30.691 1.00 46.31 278 HIS A O 1
ATOM 2234 N N . THR A 1 279 ? -29.508 14.846 29.595 1.00 51.12 279 THR A N 1
ATOM 2235 C CA . THR A 1 279 ? -28.747 15.569 30.637 1.00 51.12 279 THR A CA 1
ATOM 2236 C C . THR A 1 279 ? -28.570 17.045 30.261 1.00 51.12 279 THR A C 1
ATOM 2238 O O . THR A 1 279 ? -27.654 17.441 29.540 1.00 51.12 279 THR A O 1
ATOM 2241 N N . LYS A 1 280 ? -29.452 17.903 30.796 1.00 48.22 280 LYS A N 1
ATOM 2242 C CA . LYS A 1 280 ? -29.317 19.372 30.781 1.00 48.22 280 LYS A CA 1
ATOM 2243 C C . LYS A 1 280 ? -28.071 19.808 31.573 1.00 48.22 280 LYS A C 1
ATOM 2245 O O . LYS A 1 280 ? -28.107 19.906 32.797 1.00 48.22 280 LYS A O 1
ATOM 2250 N N . LYS A 1 281 ? -26.978 20.165 30.889 1.00 51.91 281 LYS A N 1
ATOM 2251 C CA . LYS A 1 281 ? -25.856 20.911 31.496 1.00 51.91 281 LYS A CA 1
ATOM 2252 C C . LYS A 1 281 ? -26.191 22.406 31.581 1.00 51.91 281 LYS A C 1
ATOM 2254 O O . LYS A 1 281 ? -26.051 23.141 30.606 1.00 51.91 281 LYS A O 1
ATOM 2259 N N . LYS A 1 282 ? -26.579 22.877 32.773 1.00 51.62 282 LYS A N 1
ATOM 2260 C CA . LYS A 1 282 ? -26.598 24.309 33.129 1.00 51.62 282 LYS A CA 1
ATOM 2261 C C . LYS A 1 282 ? -25.158 24.851 33.141 1.00 51.62 282 LYS A C 1
ATOM 2263 O O . LYS A 1 282 ? -24.377 24.527 34.032 1.00 51.62 282 LYS A O 1
ATOM 2268 N N . LYS A 1 283 ? -24.804 25.701 32.170 1.00 54.25 283 LYS A N 1
ATOM 2269 C CA . LYS A 1 283 ? -23.582 26.526 32.198 1.00 54.25 283 LYS A CA 1
ATOM 2270 C C . LYS A 1 283 ? -23.784 27.696 33.166 1.00 54.25 283 LYS A C 1
ATOM 2272 O O . LYS A 1 283 ? -24.521 28.629 32.863 1.00 54.25 283 LYS A O 1
ATOM 2277 N N . LYS A 1 284 ? -23.099 27.668 34.311 1.00 55.19 284 LYS A N 1
ATOM 2278 C CA . LYS A 1 284 ? -22.934 28.827 35.203 1.00 55.19 284 LYS A CA 1
ATOM 2279 C C . LYS A 1 284 ? -21.778 29.679 34.654 1.00 55.19 284 LYS A C 1
ATOM 2281 O O . LYS A 1 284 ? -20.623 29.273 34.737 1.00 55.19 284 LYS A O 1
ATOM 2286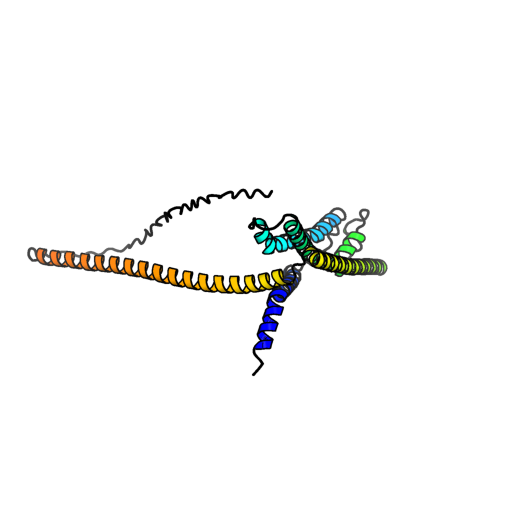 N N . LYS A 1 285 ? -22.089 30.828 34.045 1.00 53.81 285 LYS A N 1
ATOM 2287 C CA . LYS A 1 285 ? -21.113 31.879 33.699 1.00 53.81 285 LYS A CA 1
ATOM 2288 C C . LYS A 1 285 ? -20.700 32.568 35.007 1.00 53.81 285 LYS A C 1
ATOM 2290 O O . LYS A 1 285 ? -21.539 33.195 35.643 1.00 53.81 285 LYS A O 1
ATOM 2295 N N . LYS A 1 286 ? -19.437 32.432 35.421 1.00 59.12 286 LYS A N 1
ATOM 2296 C CA . LYS A 1 286 ? -18.809 33.337 36.394 1.00 59.12 286 LYS A CA 1
ATOM 2297 C C . LYS A 1 286 ? -18.072 34.405 35.591 1.00 59.12 286 LYS A C 1
ATOM 2299 O O . LYS A 1 286 ? -17.087 34.102 34.926 1.00 59.12 286 LYS A O 1
ATOM 2304 N N . THR A 1 287 ? -18.603 35.618 35.617 1.00 55.50 287 THR A N 1
ATOM 2305 C CA . THR A 1 287 ? -17.921 36.834 35.176 1.00 55.50 287 THR A CA 1
ATOM 2306 C C . THR A 1 287 ? -16.943 37.214 36.282 1.00 55.50 287 THR A C 1
ATOM 2308 O O . THR A 1 287 ? -17.357 37.348 37.432 1.00 55.50 287 THR A O 1
ATOM 2311 N N . MET A 1 288 ? -15.655 37.311 35.963 1.00 51.50 288 MET A N 1
ATOM 2312 C CA . MET A 1 288 ? -14.623 37.785 36.882 1.00 51.50 288 MET A CA 1
ATOM 2313 C C . MET A 1 288 ? -14.119 39.109 36.318 1.00 51.50 288 MET A C 1
ATOM 2315 O O . MET A 1 288 ? -13.445 39.136 35.291 1.00 51.50 288 MET A O 1
ATOM 2319 N N . THR A 1 289 ? -14.558 40.193 36.943 1.00 50.69 289 THR A N 1
ATOM 2320 C CA . THR A 1 289 ? -14.080 41.553 36.707 1.00 50.69 289 THR A CA 1
ATOM 2321 C C . THR A 1 289 ? -12.807 41.725 37.528 1.00 50.69 289 THR A C 1
ATOM 2323 O O . THR A 1 289 ? -12.839 41.481 38.733 1.00 50.69 289 THR A O 1
ATOM 2326 N N . PHE A 1 290 ? -11.704 42.111 36.892 1.00 47.78 290 PHE A N 1
ATOM 2327 C CA . PHE A 1 290 ? -10.530 42.633 37.586 1.00 47.78 290 PHE A CA 1
ATOM 2328 C C . PHE A 1 290 ? -10.440 44.129 37.293 1.00 47.78 290 PHE A C 1
ATOM 2330 O O . PHE A 1 290 ? -10.532 44.537 36.134 1.00 47.78 290 PHE A O 1
ATOM 2337 N N . ILE A 1 291 ? -10.352 44.894 38.381 1.00 63.38 291 ILE A N 1
ATOM 2338 C CA . ILE A 1 291 ? -9.862 46.273 38.445 1.00 63.38 291 ILE A CA 1
ATOM 2339 C C . ILE A 1 291 ? -8.336 46.196 38.460 1.00 63.38 291 ILE A C 1
ATOM 2341 O O . ILE A 1 291 ? -7.828 45.252 39.113 1.00 63.38 291 ILE A O 1
#

pLDDT: mean 77.27, std 18.43, range [38.59, 97.88]

Organism: NCBI:txid58324

Secondary structure (DSSP, 8-state):
--TTHHHHHHHHHHHHHHHHHHHHHHHHHHHHHTT--------HHHHHHHHHHHHHHHHHHHHHHHHHH-HHHHHHHH-TTS-HHHHHHHHHHHHHHHHHHHHHHHHHHHHH-HHHHHHHS--TTS-GGG-TTT-SS--HHHHHHHHHHHHHHHHHHHHHHHHHHHHHHHHHHHHHHHT--HHHHHHHHHHHHHHHHHHHHHHHHHHHHHHHHHHHHHHHHHHHHHHHHHHHHHHHHHHHHHHTTS---------------------------------------------